Protein AF-A0A8B5WKJ5-F1 (afdb_monomer)

Mean predicted aligned error: 9.56 Å

Radius of 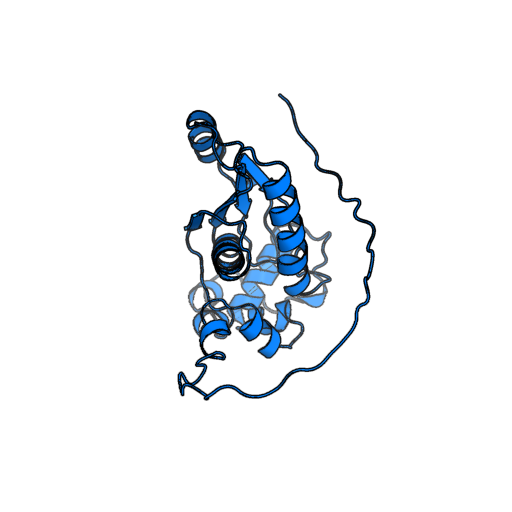gyration: 19.95 Å; Cα contacts (8 Å, |Δi|>4): 319; chains: 1; bounding box: 51×34×64 Å

Secondary structure (DSSP, 8-state):
-PPPEEEEE--STTTS--GGGS-HHHHHHHHHTT--EEE-----STTS-TTHHHHHHHHHHHHHHHHSTTS-EEEEEETHHHHHHHHHHHH-TTEEEEEEES--S-TT-HHHHSPPHHHHTSS--TT--GGG--TTS-HHHHHHHHHHHHHHT-HHHHHHTT-HHHHHHT-TTTTTTT------PPPP------------------------

Sequence (212 aa):
MALPALLYLHGGAGIFGTPDNLDARHRALLEARGFTVISVDYPKVIGSTIHATPAALERTVTALAAESPTGTVVVVGHSFGGYLTLWLAATHPAVARAVALAGYGDLLADWYLTPSAHYAATKELRGFRPEMVTPASSWDAKFDLYVYLRKTGGWPGYVSRADLDSLAAISPLRARHGQSKQTGIPLPVGQSSSESAAFGIDNTYQLRKSYT

pLDDT: mean 84.69, std 24.54, range [25.75, 98.75]

Structure (mmCIF, N/CA/C/O backbone):
data_AF-A0A8B5WKJ5-F1
#
_entry.id   AF-A0A8B5WKJ5-F1
#
loop_
_atom_site.group_PDB
_atom_site.id
_atom_site.type_symbol
_atom_site.label_atom_id
_atom_site.label_alt_id
_atom_site.label_comp_id
_atom_site.label_asym_id
_atom_site.label_entity_id
_atom_site.label_seq_id
_atom_site.pdbx_PDB_ins_code
_atom_site.Cartn_x
_atom_site.Cartn_y
_atom_site.Cartn_z
_atom_site.occupancy
_atom_site.B_iso_or_equiv
_atom_site.auth_seq_id
_atom_site.auth_comp_id
_atom_site.auth_asym_id
_atom_site.auth_atom_id
_atom_site.pdbx_PDB_model_num
ATOM 1 N N . MET A 1 1 ? -21.961 -5.464 21.541 1.00 74.75 1 MET A N 1
ATOM 2 C CA . MET A 1 1 ? -20.542 -5.104 21.759 1.00 74.75 1 MET A CA 1
ATOM 3 C C . MET A 1 1 ? -20.141 -4.137 20.661 1.00 74.75 1 MET A C 1
ATOM 5 O O . MET A 1 1 ? -20.549 -4.369 19.530 1.00 74.75 1 MET A O 1
ATOM 9 N N . ALA A 1 2 ? -19.433 -3.054 20.982 1.00 90.81 2 ALA A N 1
ATOM 10 C CA . ALA A 1 2 ? -18.950 -2.121 19.965 1.00 90.81 2 ALA A CA 1
ATOM 11 C C . ALA A 1 2 ? -17.818 -2.766 19.147 1.00 90.81 2 ALA A C 1
ATOM 13 O O . ALA A 1 2 ? -17.024 -3.528 19.702 1.00 90.81 2 ALA A O 1
ATOM 14 N N . LEU A 1 3 ? -17.767 -2.493 17.842 1.00 96.38 3 LEU A N 1
ATOM 15 C CA . LEU A 1 3 ? -16.747 -3.036 16.944 1.00 96.38 3 LEU A CA 1
ATOM 16 C C . LEU A 1 3 ? -15.642 -2.003 16.671 1.00 96.38 3 LEU A C 1
ATOM 18 O O . LEU A 1 3 ? -15.919 -0.799 16.670 1.00 96.38 3 LEU A O 1
ATOM 22 N N . PRO A 1 4 ? -14.396 -2.450 16.426 1.00 97.12 4 PRO A N 1
ATOM 23 C CA . PRO A 1 4 ? -13.343 -1.573 15.934 1.00 97.12 4 PRO A CA 1
ATOM 24 C C . PRO A 1 4 ? -13.712 -0.952 14.585 1.00 97.12 4 PRO A C 1
ATOM 26 O O . PRO A 1 4 ? -14.483 -1.529 13.814 1.00 97.12 4 PRO A O 1
ATOM 29 N N . ALA A 1 5 ? -13.112 0.195 14.267 1.00 97.38 5 ALA A N 1
ATOM 30 C CA . ALA A 1 5 ? -13.200 0.737 12.915 1.00 97.38 5 ALA A CA 1
ATOM 31 C C . ALA A 1 5 ? -12.490 -0.213 11.935 1.00 97.38 5 ALA A C 1
ATOM 33 O O . ALA A 1 5 ? -11.459 -0.796 12.282 1.00 97.38 5 ALA A O 1
ATOM 34 N N . LEU A 1 6 ? -13.022 -0.375 10.722 1.00 98.50 6 LEU A N 1
ATOM 35 C CA . LEU A 1 6 ? -12.401 -1.192 9.682 1.00 98.50 6 LEU A CA 1
ATOM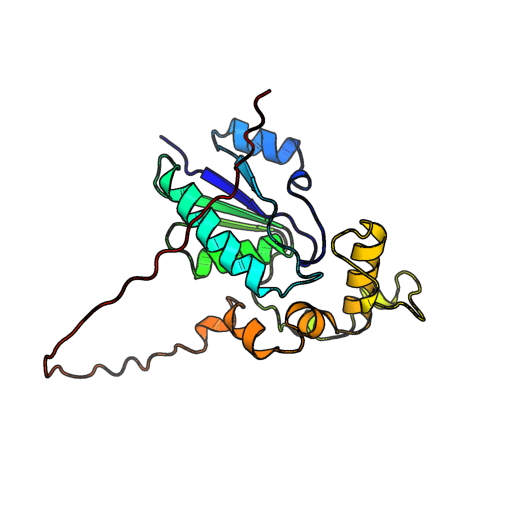 36 C C . LEU A 1 6 ? -11.799 -0.288 8.612 1.00 98.50 6 LEU A C 1
ATOM 38 O O . LEU A 1 6 ? -12.518 0.384 7.879 1.00 98.50 6 LEU A O 1
ATOM 42 N N . LEU A 1 7 ? -10.475 -0.297 8.509 1.00 98.69 7 LEU A N 1
ATOM 43 C CA . LEU A 1 7 ? -9.720 0.405 7.482 1.00 98.69 7 LEU A CA 1
ATOM 44 C C . LEU A 1 7 ? -9.496 -0.513 6.276 1.00 98.69 7 LEU A C 1
ATOM 46 O O . LEU A 1 7 ? -8.881 -1.569 6.409 1.00 98.69 7 LEU A O 1
ATOM 50 N N . TYR A 1 8 ? -9.948 -0.093 5.098 1.00 98.62 8 TYR A N 1
ATOM 51 C CA . TYR A 1 8 ? -9.653 -0.746 3.830 1.00 98.62 8 TYR A CA 1
ATOM 52 C C . TYR A 1 8 ? -8.540 -0.022 3.062 1.00 98.62 8 TYR A C 1
ATOM 54 O O . TYR A 1 8 ? -8.609 1.189 2.831 1.00 98.62 8 TYR A O 1
ATOM 62 N N . LEU A 1 9 ? -7.549 -0.790 2.604 1.00 98.69 9 LEU A N 1
ATOM 63 C CA . LEU A 1 9 ? -6.427 -0.333 1.787 1.00 98.69 9 LEU A CA 1
ATOM 64 C C . LEU A 1 9 ? -6.498 -0.961 0.391 1.00 98.69 9 LEU A C 1
ATOM 66 O O . LEU A 1 9 ? -6.320 -2.171 0.209 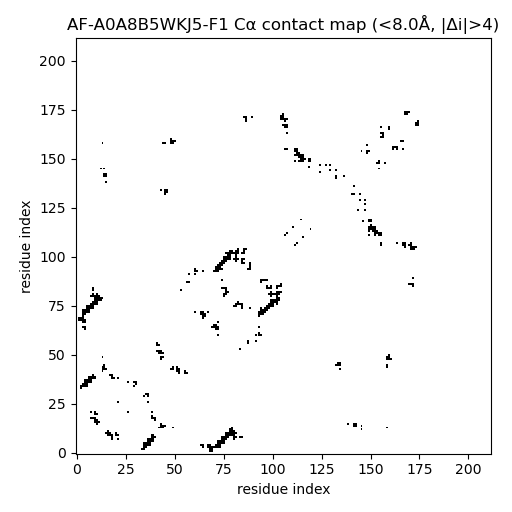1.00 98.69 9 LEU A O 1
ATOM 70 N N . HIS A 1 10 ? -6.736 -0.123 -0.614 1.00 98.44 10 HIS A N 1
ATOM 71 C CA . HIS A 1 10 ? -6.844 -0.568 -1.998 1.00 98.44 10 HIS A CA 1
ATOM 72 C C . HIS A 1 10 ? -5.493 -1.055 -2.560 1.00 98.44 10 HIS A C 1
ATOM 74 O O . HIS A 1 10 ? -4.425 -0.705 -2.058 1.00 98.44 10 HIS A O 1
ATOM 80 N N . GLY A 1 11 ? -5.529 -1.860 -3.625 1.00 97.88 11 GLY A N 1
ATOM 81 C CA . GLY A 1 11 ? -4.336 -2.272 -4.379 1.00 97.88 11 GLY A CA 1
ATOM 82 C C . GLY A 1 11 ? -3.915 -1.253 -5.443 1.00 97.88 11 GLY A C 1
ATOM 83 O O . GLY A 1 11 ? -4.520 -0.195 -5.564 1.00 97.88 11 GLY A O 1
ATOM 84 N N . GLY A 1 12 ? -2.911 -1.597 -6.253 1.00 97.38 12 GLY A N 1
ATOM 85 C CA . GLY A 1 12 ? -2.441 -0.747 -7.361 1.00 97.38 12 GLY A CA 1
ATOM 86 C C . GLY A 1 12 ? -0.941 -0.457 -7.356 1.00 97.38 12 GLY A C 1
ATOM 87 O O . GLY A 1 12 ? -0.507 0.592 -7.825 1.00 97.38 12 GLY A O 1
ATOM 88 N N . ALA A 1 13 ? -0.149 -1.378 -6.793 1.00 96.88 13 ALA A N 1
ATOM 89 C CA . ALA A 1 13 ? 1.317 -1.355 -6.797 1.00 96.88 13 ALA A CA 1
ATOM 90 C C . ALA A 1 13 ? 1.966 -0.079 -6.219 1.00 96.88 13 ALA A C 1
ATOM 92 O O . ALA A 1 13 ? 3.117 0.215 -6.532 1.00 96.88 13 ALA A O 1
ATOM 93 N N . GLY A 1 14 ? 1.224 0.699 -5.423 1.00 97.06 14 GLY A N 1
ATOM 94 C CA . GLY A 1 14 ? 1.636 2.023 -4.947 1.00 97.06 14 GLY A CA 1
ATOM 95 C C . GLY A 1 14 ? 1.624 3.110 -6.029 1.00 97.06 14 GLY A C 1
ATOM 96 O O . GLY A 1 14 ? 1.947 4.255 -5.740 1.00 97.06 14 GLY A O 1
ATOM 97 N N . ILE A 1 15 ? 1.242 2.780 -7.264 1.00 98.12 15 ILE A N 1
ATOM 98 C CA . ILE A 1 15 ? 1.300 3.653 -8.447 1.00 98.12 15 ILE A CA 1
ATOM 99 C C . ILE A 1 15 ? -0.094 4.202 -8.789 1.00 98.12 15 ILE A C 1
ATOM 101 O O . ILE A 1 15 ? -0.233 5.365 -9.163 1.00 98.12 15 ILE A O 1
ATOM 105 N N . PHE A 1 16 ? -1.132 3.378 -8.645 1.00 97.56 16 PHE A N 1
ATOM 106 C CA . PHE A 1 16 ? -2.523 3.699 -8.979 1.00 97.56 16 PHE A CA 1
ATOM 107 C C . PHE A 1 16 ? -3.496 3.067 -7.969 1.00 97.56 16 PHE A C 1
ATOM 109 O O . PHE A 1 16 ? -3.090 2.596 -6.906 1.00 97.56 16 PHE A O 1
ATOM 116 N N . GLY A 1 17 ? -4.787 3.065 -8.309 1.00 96.75 17 GLY A N 1
ATOM 117 C CA . GLY A 1 17 ? -5.871 2.534 -7.485 1.00 96.75 17 GLY A CA 1
ATOM 118 C C . GLY A 1 17 ? -6.545 3.618 -6.654 1.00 96.75 17 GLY A C 1
ATOM 119 O O . GLY A 1 17 ? -5.968 4.686 -6.441 1.00 96.75 17 GLY A O 1
ATOM 120 N N . THR A 1 18 ? -7.772 3.335 -6.226 1.00 96.62 18 THR A N 1
ATOM 121 C CA . THR A 1 18 ? -8.615 4.274 -5.481 1.00 96.62 18 THR A CA 1
ATOM 122 C C . THR A 1 18 ? -9.364 3.551 -4.354 1.00 96.62 18 THR A C 1
ATOM 124 O O . THR A 1 18 ? -9.487 2.320 -4.382 1.00 96.62 18 THR A O 1
ATOM 127 N N . PRO A 1 19 ? -9.894 4.290 -3.362 1.00 96.75 19 PRO A N 1
ATOM 128 C CA . PRO A 1 19 ? -10.769 3.743 -2.319 1.00 96.75 19 PRO A CA 1
ATOM 129 C C . PRO A 1 19 ? -11.980 2.963 -2.850 1.00 96.75 19 PRO A C 1
ATOM 131 O O . PRO A 1 19 ? -12.420 2.009 -2.202 1.00 96.75 19 PRO A O 1
ATOM 134 N N . ASP A 1 20 ? -12.474 3.338 -4.033 1.00 95.69 20 ASP A N 1
ATOM 135 C CA . ASP A 1 20 ? -13.645 2.744 -4.692 1.00 95.69 20 ASP A CA 1
ATOM 136 C C . ASP A 1 20 ? -13.381 1.328 -5.220 1.00 95.69 20 ASP A C 1
ATOM 138 O O . ASP A 1 20 ? -14.307 0.612 -5.591 1.00 95.69 20 ASP A O 1
ATOM 142 N N . ASN A 1 21 ? -12.124 0.872 -5.202 1.00 95.25 21 ASN A N 1
ATOM 143 C CA . ASN A 1 21 ? -11.772 -0.504 -5.550 1.00 95.25 21 ASN A CA 1
ATOM 144 C C . ASN A 1 21 ? -12.308 -1.541 -4.541 1.00 95.25 21 ASN A C 1
ATOM 146 O O . ASN A 1 21 ? -12.208 -2.745 -4.797 1.00 95.25 21 ASN A O 1
ATOM 150 N N . LEU A 1 22 ? -12.845 -1.116 -3.391 1.00 95.56 22 LEU A N 1
ATOM 151 C CA . LEU A 1 22 ? -13.616 -2.006 -2.528 1.00 95.56 22 LEU A CA 1
ATOM 152 C C . LEU A 1 22 ? -14.983 -2.281 -3.166 1.00 95.56 22 LEU A C 1
ATOM 154 O O . LEU A 1 22 ? -15.854 -1.416 -3.153 1.00 95.56 22 LEU A O 1
ATOM 158 N N . ASP A 1 23 ? -15.181 -3.505 -3.665 1.00 94.00 23 ASP A N 1
ATOM 159 C CA . ASP A 1 23 ? -16.470 -3.950 -4.213 1.00 94.00 23 ASP A CA 1
ATOM 160 C C . ASP A 1 23 ? -17.624 -3.643 -3.242 1.00 94.00 23 ASP A C 1
ATOM 162 O O . ASP A 1 23 ? -17.570 -3.979 -2.052 1.00 94.00 23 ASP A O 1
ATOM 166 N N . ALA A 1 24 ? -18.682 -3.017 -3.762 1.00 94.81 24 ALA A N 1
ATOM 167 C CA . ALA A 1 24 ? -19.814 -2.552 -2.968 1.00 94.81 24 ALA A CA 1
ATOM 168 C C . ALA A 1 24 ? -20.505 -3.681 -2.183 1.00 94.81 24 ALA A C 1
ATOM 170 O O . ALA A 1 24 ? -21.012 -3.444 -1.088 1.00 94.81 24 ALA A O 1
ATOM 171 N N . ARG A 1 25 ? -20.481 -4.926 -2.681 1.00 96.38 25 ARG A N 1
ATOM 172 C CA . ARG A 1 25 ? -21.048 -6.086 -1.976 1.00 96.38 25 ARG A CA 1
ATOM 173 C C . ARG A 1 25 ? -20.183 -6.488 -0.788 1.00 96.38 25 ARG A C 1
ATOM 175 O O . ARG A 1 25 ? -20.723 -6.852 0.251 1.00 96.38 25 ARG A O 1
ATOM 182 N N . HIS A 1 26 ? -18.857 -6.398 -0.908 1.00 95.19 26 HIS A N 1
ATOM 183 C CA . HIS A 1 26 ? -17.956 -6.625 0.225 1.00 95.19 26 HIS A CA 1
ATOM 184 C C . HIS A 1 26 ? -18.105 -5.530 1.284 1.00 95.19 26 HIS A C 1
ATOM 186 O O . HIS A 1 26 ? -18.153 -5.847 2.471 1.00 95.19 26 HIS A O 1
ATOM 192 N N . ARG A 1 27 ? -18.238 -4.263 0.868 1.00 96.94 27 ARG A N 1
ATOM 193 C CA . ARG A 1 27 ? -18.559 -3.156 1.782 1.00 96.94 27 ARG A CA 1
ATOM 194 C C . ARG A 1 27 ? -19.869 -3.418 2.527 1.00 96.94 27 ARG A C 1
ATOM 196 O O . ARG A 1 27 ? -19.859 -3.463 3.754 1.00 96.94 27 ARG A O 1
ATOM 203 N N . ALA A 1 28 ? -20.951 -3.679 1.794 1.00 97.56 28 ALA A N 1
ATOM 204 C CA . ALA A 1 28 ? -22.266 -3.931 2.375 1.00 97.56 28 ALA A CA 1
ATOM 205 C C . ALA A 1 28 ? -22.260 -5.139 3.324 1.00 97.56 28 ALA A C 1
ATOM 207 O O . ALA A 1 28 ? -22.877 -5.097 4.383 1.00 97.56 28 ALA A O 1
ATOM 208 N N . LEU A 1 29 ? -21.520 -6.203 2.989 1.00 97.06 29 LEU A N 1
ATOM 209 C CA . LEU A 1 29 ? -21.354 -7.362 3.867 1.00 97.06 29 LEU A CA 1
ATOM 210 C C . LEU A 1 29 ? -20.710 -6.975 5.206 1.00 97.06 29 LEU A C 1
ATOM 212 O O . LEU A 1 29 ? -21.168 -7.429 6.251 1.00 97.06 29 LEU A O 1
ATOM 216 N N . LEU A 1 30 ? -19.650 -6.165 5.188 1.00 96.44 30 LEU A N 1
ATOM 217 C CA . LEU A 1 30 ? -18.943 -5.734 6.399 1.00 96.44 30 LEU A CA 1
ATOM 218 C C . LEU A 1 30 ? -19.800 -4.785 7.247 1.00 96.44 30 LEU A C 1
ATOM 220 O O . LEU A 1 30 ? -19.887 -4.955 8.464 1.00 96.44 30 LEU A O 1
ATOM 224 N N . GLU A 1 31 ? -20.479 -3.837 6.606 1.00 97.12 31 GLU A N 1
ATOM 225 C CA . GLU A 1 31 ? -21.383 -2.887 7.264 1.00 97.12 31 GLU A CA 1
ATOM 226 C C . GLU A 1 31 ? -22.603 -3.600 7.870 1.00 97.12 31 GLU A C 1
ATOM 228 O O . GLU A 1 31 ? -22.962 -3.337 9.016 1.00 97.12 31 GLU A O 1
ATOM 233 N N . ALA A 1 32 ? -23.166 -4.606 7.189 1.00 97.50 32 ALA A N 1
ATOM 234 C CA . ALA A 1 32 ? -24.235 -5.454 7.728 1.00 97.50 32 ALA A CA 1
ATOM 235 C C . ALA A 1 32 ? -23.796 -6.284 8.951 1.00 97.50 32 ALA A C 1
ATOM 237 O O . ALA A 1 32 ? -24.634 -6.749 9.724 1.00 97.50 32 ALA A O 1
ATOM 238 N N . ARG A 1 33 ? -22.485 -6.475 9.152 1.00 96.31 33 ARG A N 1
ATOM 239 C CA . ARG A 1 33 ? -21.914 -7.072 10.372 1.00 96.31 33 ARG A CA 1
ATOM 240 C C . ARG A 1 33 ? -21.604 -6.040 11.461 1.00 96.31 33 ARG A C 1
ATOM 242 O O . ARG A 1 33 ? -21.120 -6.431 12.519 1.00 96.31 33 ARG A O 1
ATOM 249 N N . GLY A 1 34 ? -21.908 -4.765 11.227 1.00 96.25 34 GLY A N 1
ATOM 250 C CA . GLY A 1 34 ? -21.779 -3.671 12.188 1.00 96.25 34 GLY A CA 1
ATOM 251 C C . GLY A 1 34 ? -20.441 -2.932 12.153 1.00 96.25 34 GLY A C 1
ATOM 252 O O . GLY A 1 34 ? -20.184 -2.129 13.049 1.00 96.25 34 GLY A O 1
ATOM 253 N N . PHE A 1 35 ? -19.570 -3.197 11.173 1.00 96.94 35 PHE A N 1
ATOM 254 C CA . PHE A 1 35 ? -18.327 -2.438 11.029 1.00 96.94 35 PHE A CA 1
ATOM 255 C C . PHE A 1 35 ? -18.585 -1.064 10.412 1.00 96.94 35 PHE A C 1
ATOM 257 O O . PHE A 1 35 ? -19.245 -0.954 9.382 1.00 96.94 35 PHE A O 1
ATOM 264 N N . THR A 1 36 ? -17.950 -0.031 10.964 1.00 96.75 36 THR A N 1
ATOM 265 C CA . THR A 1 36 ? -17.730 1.227 10.240 1.00 96.75 36 THR A CA 1
ATOM 266 C C . THR A 1 36 ? -16.565 1.024 9.275 1.00 96.75 36 THR A C 1
ATOM 268 O O . THR A 1 36 ? -15.425 0.877 9.720 1.00 96.75 36 THR A O 1
ATOM 271 N N . VAL A 1 37 ? -16.840 0.993 7.968 1.00 97.69 37 VAL A N 1
ATOM 272 C CA . VAL A 1 37 ? -15.834 0.723 6.928 1.00 97.69 37 VAL A CA 1
ATOM 273 C C . VAL A 1 37 ? -15.307 2.024 6.322 1.00 97.69 37 VAL A C 1
ATOM 275 O O . VAL A 1 37 ? -16.016 2.721 5.594 1.00 97.69 37 VAL A O 1
ATOM 278 N N . ILE A 1 38 ? -14.028 2.316 6.549 1.00 98.06 38 ILE A N 1
ATOM 279 C CA . ILE A 1 38 ? -13.314 3.468 5.995 1.00 98.06 38 ILE A C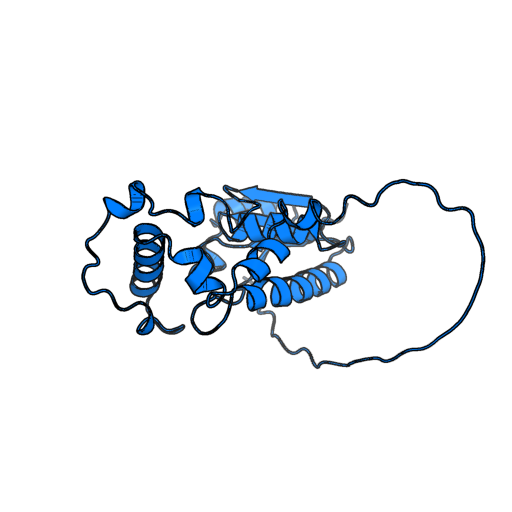A 1
ATOM 280 C C . ILE A 1 38 ? -12.358 2.988 4.901 1.00 98.06 38 ILE A C 1
ATOM 282 O O . ILE A 1 38 ? -11.409 2.265 5.186 1.00 98.06 38 ILE A O 1
ATOM 286 N N . SER A 1 39 ? -12.566 3.419 3.657 1.00 97.81 39 SER A N 1
ATOM 287 C CA . SER A 1 39 ? -11.583 3.240 2.578 1.00 97.81 39 SER A CA 1
ATOM 288 C C . SER A 1 39 ? -10.796 4.538 2.419 1.00 97.81 39 SER A C 1
ATOM 290 O O . SER A 1 39 ? -11.408 5.593 2.268 1.00 97.81 39 SER A O 1
ATOM 292 N N . VAL A 1 40 ? -9.464 4.484 2.452 1.00 94.56 40 VAL A N 1
ATOM 293 C CA . VAL A 1 40 ? -8.619 5.694 2.401 1.00 94.56 40 VAL A CA 1
ATOM 294 C C . VAL A 1 40 ? -7.834 5.790 1.104 1.00 94.56 40 VAL A C 1
ATOM 296 O O . VAL A 1 40 ? -7.347 4.782 0.587 1.00 94.56 40 VAL A O 1
ATOM 299 N N . ASP A 1 41 ? -7.701 7.014 0.593 1.00 96.50 41 ASP A N 1
ATOM 300 C CA . ASP A 1 41 ? -6.797 7.306 -0.514 1.00 96.50 41 ASP A CA 1
ATOM 301 C C . ASP A 1 41 ? -5.441 7.708 0.061 1.00 96.50 41 ASP A C 1
ATOM 303 O O . ASP A 1 41 ? -5.275 8.782 0.639 1.00 96.50 41 ASP A O 1
ATOM 307 N N . TYR A 1 42 ? -4.485 6.792 -0.027 1.00 96.62 42 TYR A N 1
ATOM 308 C CA . TYR A 1 42 ? -3.133 7.003 0.474 1.00 96.62 42 TYR A CA 1
ATOM 309 C C . TYR A 1 42 ? -2.208 7.545 -0.635 1.00 96.62 42 TYR A C 1
ATOM 311 O O . TYR A 1 42 ? -2.478 7.324 -1.822 1.00 96.62 42 TYR A O 1
ATOM 319 N N . PRO A 1 43 ? -1.096 8.226 -0.296 1.00 96.81 43 PRO A N 1
ATOM 320 C CA . PRO A 1 43 ? -0.163 8.764 -1.288 1.00 96.81 43 PRO A CA 1
ATOM 321 C C . PRO A 1 43 ? 0.327 7.715 -2.294 1.00 96.81 43 PRO A C 1
ATOM 323 O O . PRO A 1 43 ? 0.523 6.555 -1.953 1.00 96.81 43 PRO A O 1
ATOM 326 N N . LYS A 1 44 ? 0.554 8.111 -3.547 1.00 96.50 44 LYS A N 1
ATOM 327 C CA . LYS A 1 44 ? 1.136 7.234 -4.576 1.00 96.50 44 LYS A CA 1
ATOM 328 C C . LYS A 1 44 ? 2.599 7.605 -4.819 1.00 96.50 44 LYS A C 1
ATOM 330 O O . LYS A 1 44 ? 3.029 8.716 -4.521 1.00 96.50 44 LYS A O 1
ATOM 335 N N . VAL A 1 45 ? 3.365 6.674 -5.378 1.00 96.75 45 VAL A N 1
ATOM 336 C CA . VAL A 1 45 ? 4.819 6.811 -5.575 1.00 96.75 45 VAL A CA 1
ATOM 337 C C . VAL A 1 45 ? 5.197 7.738 -6.730 1.00 96.75 45 VAL A C 1
ATOM 339 O O . VAL A 1 45 ? 6.306 8.263 -6.747 1.00 96.75 45 VAL A O 1
ATOM 342 N N . ILE A 1 46 ? 4.294 7.981 -7.686 1.00 96.38 46 ILE A N 1
ATOM 343 C CA . ILE A 1 46 ? 4.564 8.904 -8.794 1.00 96.38 46 ILE A CA 1
ATOM 344 C C . ILE A 1 46 ? 4.720 10.319 -8.226 1.00 96.38 46 ILE A C 1
ATOM 346 O O . ILE A 1 46 ? 3.832 10.815 -7.539 1.00 96.38 46 ILE A O 1
ATOM 350 N N . GLY A 1 47 ? 5.854 10.966 -8.506 1.00 92.06 47 GLY A N 1
ATOM 351 C CA . GLY A 1 47 ? 6.195 12.276 -7.938 1.00 92.06 47 GLY A CA 1
ATOM 352 C C . GLY A 1 47 ? 6.677 12.235 -6.481 1.00 92.06 47 GLY A C 1
ATOM 353 O O . GLY A 1 47 ? 7.014 13.277 -5.926 1.00 92.06 47 GLY A O 1
ATOM 354 N N . SER A 1 48 ? 6.779 11.053 -5.867 1.00 93.88 48 SER A N 1
ATOM 355 C CA . SER A 1 48 ? 7.158 10.863 -4.461 1.00 93.88 48 SER A CA 1
ATOM 356 C C . SER A 1 48 ? 8.086 9.646 -4.306 1.00 93.88 48 SER A C 1
ATOM 358 O O . SER A 1 48 ? 8.835 9.315 -5.230 1.00 93.88 48 SER A O 1
ATOM 360 N N . THR A 1 49 ? 8.089 9.027 -3.129 1.00 95.12 49 THR A N 1
ATOM 361 C CA . THR A 1 49 ? 8.680 7.720 -2.828 1.00 95.12 49 THR A CA 1
ATOM 362 C C . THR A 1 49 ? 7.643 6.858 -2.118 1.00 95.12 49 THR A C 1
ATOM 364 O O . THR A 1 49 ? 6.640 7.358 -1.595 1.00 95.12 49 THR A O 1
ATOM 367 N N . ILE A 1 50 ? 7.891 5.552 -2.053 1.00 96.12 50 ILE A N 1
ATOM 368 C CA . ILE A 1 50 ? 7.050 4.623 -1.295 1.00 96.12 50 ILE A CA 1
ATOM 369 C C . ILE A 1 50 ? 6.891 5.020 0.176 1.00 96.12 50 ILE A C 1
ATOM 371 O O . ILE A 1 50 ? 5.822 4.791 0.732 1.00 96.12 50 ILE A O 1
ATOM 375 N N . HIS A 1 51 ? 7.883 5.689 0.772 1.00 95.56 51 HIS A N 1
ATOM 376 C CA . HIS A 1 51 ? 7.925 6.062 2.195 1.00 95.56 51 HIS A CA 1
ATOM 377 C C . HIS A 1 51 ? 6.859 7.070 2.611 1.00 95.56 51 HIS A C 1
ATOM 379 O O . HIS A 1 51 ? 6.435 7.080 3.766 1.00 95.56 51 HIS A O 1
ATOM 385 N N . ALA A 1 52 ? 6.356 7.869 1.667 1.00 96.19 52 ALA A N 1
ATOM 386 C CA . ALA A 1 52 ? 5.232 8.761 1.935 1.00 96.19 52 ALA A CA 1
ATOM 387 C C . ALA A 1 52 ? 3.962 7.987 2.340 1.00 96.19 52 ALA A C 1
ATOM 389 O O . ALA A 1 52 ? 3.134 8.513 3.083 1.00 96.19 52 ALA A O 1
ATOM 390 N N . THR A 1 53 ? 3.814 6.740 1.875 1.00 96.88 53 THR A N 1
ATOM 391 C CA . THR A 1 53 ? 2.624 5.918 2.135 1.00 96.88 53 THR A CA 1
ATOM 392 C C . THR A 1 53 ? 2.593 5.377 3.572 1.00 96.88 53 THR A C 1
ATOM 394 O O . THR A 1 53 ? 1.628 5.688 4.271 1.00 96.88 53 THR A O 1
ATOM 397 N N . PRO A 1 54 ? 3.618 4.643 4.063 1.00 95.25 54 PRO A N 1
ATOM 398 C CA . PRO A 1 54 ? 3.730 4.246 5.467 1.00 95.25 54 PRO A CA 1
ATOM 399 C C . PRO A 1 54 ? 3.518 5.400 6.455 1.00 95.25 54 PRO A C 1
ATOM 401 O O . PRO A 1 54 ? 2.655 5.310 7.326 1.00 95.25 54 PRO A O 1
ATOM 404 N N . ALA A 1 55 ? 4.224 6.521 6.260 1.00 94.06 55 ALA A N 1
ATOM 405 C CA . ALA A 1 55 ? 4.151 7.666 7.166 1.00 94.06 55 ALA A CA 1
ATOM 406 C C . ALA A 1 55 ? 2.744 8.287 7.224 1.00 94.06 55 ALA A C 1
ATOM 408 O O . ALA A 1 55 ? 2.283 8.711 8.283 1.00 94.06 55 ALA A O 1
ATOM 409 N N . ALA A 1 56 ? 2.044 8.362 6.086 1.00 97.19 56 ALA A N 1
ATOM 410 C CA . ALA A 1 56 ? 0.662 8.830 6.057 1.00 97.19 56 ALA A CA 1
ATOM 411 C C . ALA A 1 56 ? -0.281 7.857 6.778 1.00 97.19 56 ALA A 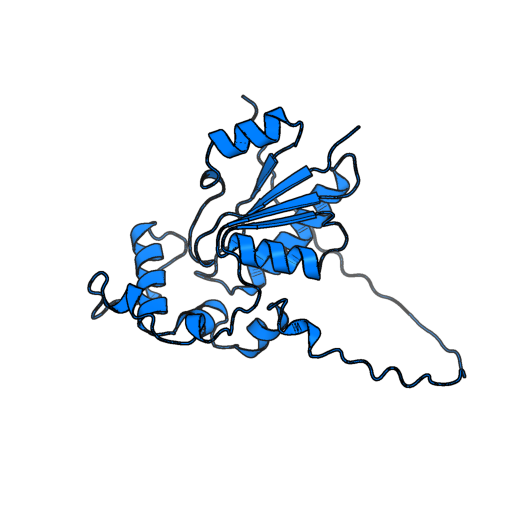C 1
ATOM 413 O O . ALA A 1 56 ? -1.120 8.291 7.567 1.00 97.19 56 ALA A O 1
ATOM 414 N N . LEU A 1 57 ? -0.115 6.552 6.552 1.00 98.19 57 LEU A N 1
ATOM 415 C CA 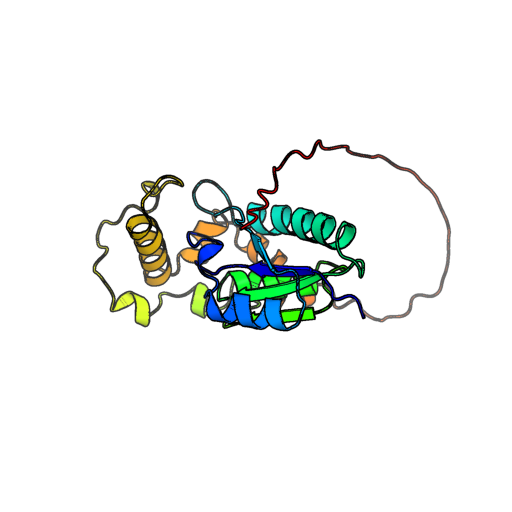. LEU A 1 57 ? -0.986 5.532 7.130 1.00 98.19 57 LEU A CA 1
ATOM 416 C C . LEU A 1 57 ? -0.812 5.362 8.640 1.00 98.19 57 LEU A C 1
ATOM 418 O O . LEU A 1 57 ? -1.806 5.111 9.312 1.00 98.19 57 LEU A O 1
ATOM 422 N N . GLU A 1 58 ? 0.385 5.555 9.194 1.00 97.19 58 GLU A N 1
ATOM 423 C CA . GLU A 1 58 ? 0.582 5.613 10.653 1.00 97.19 58 GLU A CA 1
ATOM 424 C C . GLU A 1 58 ? -0.300 6.685 11.299 1.00 97.19 58 GLU A C 1
ATOM 426 O O . GLU A 1 58 ? -1.033 6.409 12.253 1.00 97.19 58 GLU A O 1
ATOM 431 N N . ARG A 1 59 ? -0.300 7.898 10.730 1.00 97.38 59 ARG A N 1
ATOM 432 C CA . ARG A 1 59 ? -1.154 8.994 11.209 1.00 97.38 59 ARG A CA 1
ATOM 433 C C . ARG A 1 59 ? -2.633 8.660 11.046 1.00 97.38 59 ARG A C 1
ATOM 435 O O . ARG A 1 59 ? -3.415 8.895 11.964 1.00 97.38 59 ARG A O 1
ATOM 442 N N . THR A 1 60 ? -3.014 8.078 9.909 1.00 97.94 60 THR A N 1
ATOM 443 C CA . THR A 1 60 ? -4.394 7.646 9.655 1.00 97.94 60 THR A CA 1
ATOM 444 C C . THR A 1 60 ? -4.863 6.605 10.669 1.00 97.94 60 THR A C 1
ATOM 446 O O . THR A 1 60 ? -5.948 6.756 11.221 1.00 97.94 60 THR A O 1
ATOM 449 N N . VAL A 1 61 ? -4.069 5.568 10.953 1.00 98.50 61 VAL A N 1
ATOM 450 C CA . VAL A 1 61 ? -4.447 4.526 11.919 1.00 98.50 61 VAL A CA 1
ATOM 451 C C . VAL A 1 61 ? -4.508 5.090 13.334 1.00 98.50 61 VAL A C 1
ATOM 453 O O . VAL A 1 61 ? -5.447 4.765 14.055 1.00 98.50 61 VAL A O 1
ATOM 456 N N . THR A 1 62 ? -3.579 5.968 13.721 1.00 98.31 62 THR A N 1
ATOM 457 C CA . THR A 1 62 ? -3.628 6.657 15.022 1.00 98.31 62 THR A CA 1
ATOM 458 C C . THR A 1 62 ? -4.921 7.462 15.181 1.00 98.31 62 THR A C 1
ATOM 460 O O . THR A 1 62 ? -5.617 7.312 16.184 1.00 98.31 62 THR A O 1
ATOM 463 N N . ALA A 1 63 ? -5.285 8.268 14.179 1.00 97.88 63 ALA A N 1
ATOM 464 C CA . ALA A 1 63 ? -6.512 9.064 14.210 1.00 97.88 63 ALA A CA 1
ATOM 465 C C . ALA A 1 63 ? -7.774 8.181 14.239 1.00 97.88 63 ALA A C 1
ATOM 467 O O . ALA A 1 63 ? -8.659 8.385 15.067 1.00 97.88 63 ALA A O 1
ATOM 468 N N . LEU A 1 64 ? -7.832 7.147 13.392 1.00 97.75 64 LEU A N 1
ATOM 469 C CA . LEU A 1 64 ? -8.965 6.218 13.354 1.00 97.75 64 LEU A CA 1
ATOM 470 C C . LEU A 1 64 ? -9.116 5.416 14.648 1.00 97.75 64 LEU A C 1
ATOM 472 O O . LEU A 1 64 ? -10.238 5.142 15.063 1.00 97.75 64 LEU A O 1
ATOM 476 N N . ALA A 1 65 ? -8.011 5.036 15.287 1.00 98.06 65 ALA A N 1
ATOM 477 C CA . ALA A 1 65 ? -8.037 4.349 16.570 1.00 98.06 65 ALA A CA 1
ATOM 478 C C . ALA A 1 65 ? -8.598 5.251 17.675 1.00 98.06 65 ALA A C 1
ATOM 480 O O . ALA A 1 65 ? -9.426 4.789 18.454 1.00 98.06 65 ALA A O 1
ATOM 481 N N . ALA A 1 66 ? -8.206 6.530 17.704 1.00 97.88 66 ALA A N 1
ATOM 4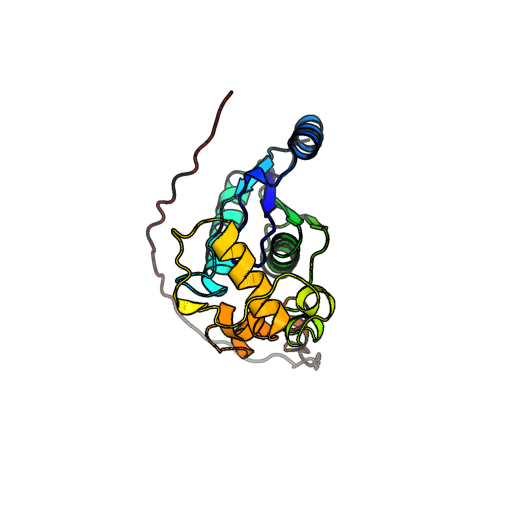82 C CA . ALA A 1 66 ? -8.710 7.507 18.670 1.00 97.88 66 ALA A CA 1
ATOM 483 C C . ALA A 1 66 ? -10.224 7.755 18.533 1.00 97.88 66 ALA A C 1
ATOM 485 O O . ALA A 1 66 ? -10.907 7.952 19.535 1.00 97.88 66 ALA A O 1
ATOM 486 N N . GLU A 1 67 ? -10.755 7.705 17.309 1.00 96.00 67 GLU A N 1
ATOM 487 C CA . GLU A 1 67 ? -12.196 7.817 17.043 1.00 96.00 67 GLU A CA 1
ATOM 488 C C . GLU A 1 67 ? -12.944 6.474 17.144 1.00 96.00 67 GLU A C 1
ATOM 490 O O . GLU A 1 67 ? -14.177 6.443 17.166 1.00 96.00 67 GLU A O 1
ATOM 495 N N . SER A 1 68 ? -12.229 5.345 17.188 1.00 96.69 68 SER A N 1
ATOM 496 C CA . SER A 1 68 ? -12.858 4.030 17.239 1.00 96.69 68 SER A CA 1
ATOM 497 C C . SER A 1 68 ? -13.451 3.756 18.625 1.00 96.69 68 SER A C 1
ATOM 499 O O . SER A 1 68 ? -12.750 3.909 19.625 1.00 96.69 68 SER A O 1
ATOM 501 N N . PRO A 1 69 ? -14.673 3.188 18.716 1.00 94.31 69 PRO A N 1
ATOM 502 C CA . PRO A 1 69 ? -15.281 2.798 19.994 1.00 94.31 69 PRO A CA 1
ATOM 503 C C . PRO A 1 69 ? -14.444 1.836 20.849 1.00 94.31 69 PRO A C 1
ATOM 505 O O . PRO A 1 69 ? -14.699 1.684 22.040 1.00 94.31 69 PRO A O 1
ATOM 508 N N . THR A 1 70 ? -13.486 1.140 20.235 1.00 96.88 70 THR A N 1
ATOM 509 C CA . THR A 1 70 ? -12.626 0.155 20.908 1.00 96.88 70 THR A CA 1
ATOM 510 C C . THR A 1 70 ? -11.201 0.654 21.136 1.00 96.88 70 THR A C 1
ATOM 512 O O . THR A 1 70 ? -10.390 -0.089 21.682 1.00 96.88 70 THR A O 1
ATOM 515 N N . GLY A 1 71 ? -10.859 1.861 20.670 1.00 97.50 71 GLY A N 1
ATOM 516 C CA . GLY A 1 71 ? -9.473 2.335 20.646 1.00 97.50 71 GLY A CA 1
ATOM 517 C C . GLY A 1 71 ? -8.570 1.584 19.656 1.00 97.50 71 GLY A C 1
ATOM 518 O O . GLY A 1 71 ? -7.352 1.731 19.708 1.00 97.50 71 GLY A O 1
ATOM 519 N N . THR A 1 72 ? -9.134 0.739 18.784 1.00 98.25 72 THR A N 1
ATOM 520 C CA . THR A 1 72 ? -8.380 -0.121 17.858 1.00 98.25 72 THR A CA 1
ATOM 521 C C . THR A 1 72 ? -8.980 -0.130 16.455 1.00 98.25 72 THR A C 1
ATOM 523 O O . THR A 1 72 ? -10.114 0.297 16.238 1.00 98.25 72 THR A O 1
ATOM 526 N N . VAL A 1 73 ? -8.214 -0.632 15.489 1.00 98.56 73 VAL A N 1
ATOM 527 C CA . VAL A 1 73 ? -8.597 -0.718 14.076 1.00 98.56 73 VAL A CA 1
ATOM 528 C C . VAL A 1 73 ? -8.400 -2.147 13.568 1.00 98.56 73 VAL A C 1
ATOM 530 O O . VAL A 1 73 ? -7.425 -2.821 13.910 1.00 98.56 73 VAL A O 1
ATOM 533 N N . VAL A 1 74 ? -9.319 -2.614 12.725 1.00 98.56 74 VAL A N 1
ATOM 534 C CA . VAL A 1 74 ? -9.122 -3.782 11.858 1.00 98.56 74 VAL A CA 1
ATOM 535 C C . VAL A 1 74 ? -8.673 -3.285 10.491 1.00 98.56 74 VAL A C 1
ATOM 537 O O . VAL A 1 74 ? -9.326 -2.419 9.919 1.00 98.56 74 VAL A O 1
ATOM 540 N N . VAL A 1 75 ? -7.588 -3.828 9.946 1.00 98.75 75 VAL A N 1
ATOM 541 C CA . VAL A 1 75 ? -7.081 -3.424 8.626 1.00 98.75 75 VAL A CA 1
ATOM 542 C C . VAL A 1 75 ? -7.305 -4.543 7.617 1.00 98.75 75 VAL A C 1
ATOM 544 O O . VAL A 1 75 ? -6.945 -5.694 7.854 1.00 98.75 75 VAL A O 1
ATOM 547 N N . VAL A 1 76 ? -7.895 -4.215 6.476 1.00 98.50 76 VAL A N 1
ATOM 548 C CA . VAL A 1 76 ? -8.089 -5.129 5.349 1.00 98.50 76 VAL A CA 1
ATOM 549 C C . VAL A 1 76 ? -7.465 -4.500 4.117 1.00 98.50 76 VAL A C 1
ATOM 551 O O . VAL A 1 76 ? -7.673 -3.320 3.855 1.00 98.50 76 VAL A O 1
ATOM 554 N N . GLY A 1 77 ? -6.743 -5.265 3.310 1.00 98.31 77 GLY A N 1
ATOM 555 C CA . GLY A 1 77 ? -6.176 -4.705 2.090 1.00 98.31 77 GLY A CA 1
ATOM 556 C C . GLY A 1 77 ? -5.875 -5.733 1.024 1.00 98.31 77 GLY A C 1
ATOM 557 O O . GLY A 1 77 ? -5.685 -6.911 1.314 1.00 98.31 77 GLY A O 1
ATOM 558 N N . HIS A 1 78 ? -5.836 -5.271 -0.225 1.00 97.88 78 HIS A N 1
ATOM 559 C CA . HIS A 1 78 ? -5.622 -6.117 -1.397 1.00 97.88 78 HIS A CA 1
ATOM 560 C C . HIS A 1 78 ? -4.320 -5.779 -2.133 1.00 97.88 78 HIS A C 1
ATOM 562 O O . HIS A 1 78 ? -4.025 -4.605 -2.361 1.00 97.88 78 HIS A O 1
ATOM 568 N N . SER A 1 79 ? -3.564 -6.796 -2.561 1.00 96.94 79 SER A N 1
ATOM 569 C CA . SER A 1 79 ? -2.322 -6.645 -3.331 1.00 96.94 79 SER A CA 1
ATOM 570 C C . SER A 1 79 ? -1.328 -5.730 -2.595 1.00 96.94 79 SER A C 1
ATOM 572 O O . SER A 1 79 ? -0.936 -6.041 -1.471 1.00 96.94 79 SER A O 1
ATOM 574 N N . PHE A 1 80 ? -0.970 -4.568 -3.151 1.00 98.06 80 PHE A N 1
ATOM 575 C CA . PHE A 1 80 ? -0.155 -3.566 -2.450 1.00 98.06 80 PHE A CA 1
ATOM 576 C C . PHE A 1 80 ? -0.796 -3.078 -1.139 1.00 98.06 80 PHE A C 1
ATOM 578 O O . PHE A 1 80 ? -0.105 -2.925 -0.138 1.00 98.06 80 PHE A O 1
ATOM 585 N N . GLY A 1 81 ? -2.122 -2.926 -1.093 1.00 98.50 81 GLY A N 1
ATOM 586 C CA . GLY A 1 81 ? -2.848 -2.670 0.152 1.00 98.50 81 GLY A CA 1
ATOM 587 C C . GLY A 1 81 ? -2.752 -3.831 1.144 1.00 98.50 81 GLY A C 1
ATOM 588 O O . GLY A 1 81 ? -2.748 -3.617 2.353 1.00 98.50 81 GLY A O 1
ATOM 589 N N . GLY A 1 82 ? -2.605 -5.064 0.652 1.00 98.31 82 GLY A N 1
ATOM 590 C CA . GLY A 1 82 ? -2.322 -6.244 1.469 1.00 98.31 82 GLY A CA 1
ATOM 591 C C . GLY A 1 82 ? -0.915 -6.202 2.071 1.00 98.31 82 GLY A C 1
ATOM 592 O O . GLY A 1 82 ? -0.757 -6.505 3.249 1.00 98.31 82 GLY A O 1
ATOM 593 N N . TYR A 1 83 ? 0.091 -5.751 1.312 1.00 98.19 83 TYR A N 1
ATOM 594 C CA . TYR A 1 83 ? 1.419 -5.430 1.856 1.00 98.19 83 TYR A CA 1
ATOM 595 C C . TYR A 1 83 ? 1.329 -4.380 2.975 1.00 98.19 83 TYR A C 1
ATOM 597 O O . TYR A 1 83 ? 1.811 -4.620 4.080 1.00 98.19 83 TYR A O 1
ATOM 605 N N . LEU A 1 84 ? 0.643 -3.258 2.730 1.00 98.50 84 LEU A N 1
ATOM 606 C CA . LEU A 1 84 ? 0.467 -2.192 3.725 1.00 98.50 84 LEU A CA 1
ATOM 607 C C . LEU A 1 84 ? -0.270 -2.686 4.976 1.00 98.50 84 LEU A C 1
ATOM 609 O O . LEU A 1 84 ? 0.056 -2.281 6.087 1.00 98.50 84 LEU A O 1
ATOM 613 N N . THR A 1 85 ? -1.227 -3.600 4.801 1.00 98.62 85 THR A N 1
ATOM 614 C CA . THR A 1 85 ? -1.943 -4.261 5.899 1.00 98.62 85 THR A CA 1
ATOM 615 C C . THR A 1 85 ? -0.993 -5.081 6.771 1.00 98.62 85 THR A C 1
ATOM 617 O O . THR A 1 85 ? -1.040 -4.968 7.994 1.00 98.62 85 THR A O 1
ATOM 620 N N . LEU A 1 86 ? -0.106 -5.876 6.162 1.00 98.19 86 LEU A N 1
ATOM 621 C CA . LEU A 1 86 ? 0.909 -6.644 6.893 1.00 98.19 86 LEU A CA 1
ATOM 622 C C . LEU A 1 86 ? 1.925 -5.730 7.583 1.00 98.19 86 LEU A C 1
ATOM 624 O O . LEU A 1 86 ? 2.339 -6.020 8.703 1.00 98.19 86 LEU A O 1
ATOM 628 N N . TRP A 1 87 ? 2.307 -4.632 6.931 1.00 97.88 87 TRP A N 1
ATOM 629 C CA . TRP A 1 87 ? 3.209 -3.641 7.504 1.00 97.88 87 TRP A CA 1
ATOM 630 C C . TRP A 1 87 ? 2.604 -2.961 8.731 1.00 97.88 87 TRP A C 1
ATOM 632 O O . TRP A 1 87 ? 3.182 -3.061 9.809 1.00 97.88 87 TRP A O 1
ATOM 642 N N . LEU A 1 88 ? 1.396 -2.406 8.619 1.00 98.19 88 LEU A N 1
ATOM 643 C CA . LEU A 1 88 ? 0.683 -1.796 9.744 1.00 98.19 88 LEU A CA 1
ATOM 644 C C . LEU A 1 88 ? 0.465 -2.782 10.898 1.00 98.19 88 LEU A C 1
ATOM 646 O O . LEU A 1 88 ? 0.633 -2.413 12.055 1.00 98.19 88 LEU A O 1
ATOM 650 N N . ALA A 1 89 ? 0.126 -4.039 10.606 1.00 97.56 89 ALA A N 1
ATOM 651 C CA . ALA A 1 89 ? -0.029 -5.065 11.636 1.00 97.56 89 ALA A CA 1
ATOM 652 C C . ALA A 1 89 ? 1.287 -5.390 12.365 1.00 97.56 89 ALA A C 1
ATOM 654 O O . ALA A 1 89 ? 1.266 -5.811 13.520 1.00 97.56 89 ALA A O 1
ATOM 655 N N . ALA A 1 90 ? 2.429 -5.225 11.694 1.00 96.19 90 ALA A N 1
ATOM 656 C CA . ALA A 1 90 ? 3.743 -5.469 12.273 1.00 96.19 90 ALA A CA 1
ATOM 657 C C . ALA A 1 90 ? 4.287 -4.268 13.062 1.00 96.19 90 ALA A C 1
ATOM 659 O O . ALA A 1 90 ? 5.099 -4.480 13.963 1.00 96.19 90 ALA A O 1
ATOM 660 N N . THR A 1 91 ? 3.878 -3.041 12.725 1.00 95.75 91 THR A N 1
ATOM 661 C CA . THR A 1 91 ? 4.491 -1.808 13.249 1.00 95.75 91 THR A CA 1
ATOM 662 C C . THR A 1 91 ? 3.571 -0.962 14.122 1.00 95.75 91 THR A C 1
ATOM 664 O O . THR A 1 91 ? 4.069 -0.221 14.967 1.00 95.75 91 THR A O 1
ATOM 667 N N . HIS A 1 92 ? 2.248 -1.061 13.966 1.00 97.75 92 HIS A N 1
ATOM 668 C CA . HIS A 1 92 ? 1.311 -0.140 14.601 1.00 97.75 92 HIS A CA 1
ATOM 669 C C . HIS A 1 92 ? 0.472 -0.820 15.703 1.00 97.75 92 HIS A C 1
ATOM 671 O O . HIS A 1 92 ? -0.360 -1.681 15.406 1.00 97.75 92 HIS A O 1
ATOM 677 N N . PRO A 1 93 ? 0.583 -0.395 16.978 1.00 97.44 93 PRO A N 1
ATOM 678 C CA . PRO A 1 93 ? -0.029 -1.096 18.114 1.00 97.44 93 PRO A CA 1
ATOM 679 C C . PRO A 1 93 ? -1.564 -1.072 18.121 1.00 97.44 93 PRO A C 1
ATOM 681 O O . PRO A 1 93 ? -2.192 -1.963 18.682 1.00 97.44 93 PRO A O 1
ATOM 684 N N . ALA A 1 94 ? -2.186 -0.073 17.487 1.00 98.31 94 ALA A N 1
ATOM 685 C CA . ALA A 1 94 ? -3.647 0.021 17.414 1.00 98.31 94 ALA A CA 1
ATOM 686 C C . ALA A 1 94 ? -4.302 -0.951 16.410 1.00 98.31 94 ALA A C 1
ATOM 688 O O . ALA A 1 94 ? -5.531 -1.029 16.352 1.00 98.31 94 ALA A O 1
ATOM 689 N N . VAL A 1 95 ? -3.522 -1.681 15.604 1.00 98.56 95 VAL A N 1
ATOM 690 C CA . VAL A 1 95 ? -4.064 -2.667 14.659 1.00 98.56 95 VAL A CA 1
ATOM 691 C C . VAL A 1 95 ? -4.372 -3.962 15.405 1.00 98.56 95 VAL A C 1
ATOM 693 O O . VAL A 1 95 ? -3.490 -4.771 15.678 1.00 98.56 95 VAL A O 1
ATOM 696 N N . ALA A 1 96 ? -5.646 -4.181 15.725 1.00 97.94 96 ALA A N 1
ATOM 697 C CA . ALA A 1 96 ? -6.075 -5.351 16.489 1.00 97.94 96 ALA A CA 1
ATOM 698 C C . ALA A 1 96 ? -6.148 -6.620 15.632 1.00 97.94 96 ALA A C 1
ATOM 700 O O . ALA A 1 96 ? -5.888 -7.722 16.124 1.00 97.94 96 ALA A O 1
ATOM 701 N N . ARG A 1 97 ? -6.551 -6.495 14.362 1.00 98.06 97 ARG A N 1
ATOM 702 C CA . ARG A 1 97 ? -6.651 -7.604 13.400 1.00 98.06 97 ARG A CA 1
ATOM 703 C C . ARG A 1 97 ? -6.310 -7.113 11.999 1.00 98.06 97 ARG A C 1
ATOM 705 O O . ARG A 1 97 ? -6.538 -5.951 11.672 1.00 98.06 97 ARG A O 1
ATOM 712 N N . ALA A 1 98 ? -5.811 -8.025 11.175 1.00 98.25 98 ALA A N 1
ATOM 713 C CA . ALA A 1 98 ? -5.382 -7.734 9.819 1.00 98.25 98 ALA A CA 1
ATOM 714 C C . ALA A 1 98 ? -5.821 -8.842 8.851 1.00 98.25 98 ALA A C 1
ATOM 716 O O . ALA A 1 98 ? -5.701 -10.024 9.174 1.00 98.25 98 ALA A O 1
ATOM 717 N N . VAL A 1 99 ? -6.307 -8.465 7.667 1.00 98.19 99 VAL A N 1
ATOM 718 C CA . VAL A 1 99 ? -6.651 -9.388 6.573 1.00 98.19 99 VAL A CA 1
ATOM 719 C C . VAL A 1 99 ? -5.973 -8.914 5.290 1.00 98.19 99 VAL A C 1
ATOM 721 O O . VAL A 1 99 ? -6.404 -7.951 4.657 1.00 98.19 99 VAL A O 1
ATOM 724 N N . ALA A 1 100 ? -4.900 -9.598 4.899 1.00 98.25 100 ALA A N 1
ATOM 725 C CA . ALA A 1 100 ? -4.144 -9.290 3.690 1.00 98.25 100 ALA A CA 1
ATOM 726 C C . ALA A 1 100 ? -4.562 -10.216 2.536 1.00 98.25 100 ALA A C 1
ATOM 728 O O . ALA A 1 100 ? -4.245 -11.404 2.525 1.00 98.25 100 ALA A O 1
ATOM 729 N N . LEU A 1 101 ? -5.259 -9.668 1.543 1.00 97.12 101 LEU A N 1
ATOM 730 C CA . LEU A 1 101 ? -5.717 -10.379 0.350 1.00 97.12 101 LEU A CA 1
ATOM 731 C C . LEU A 1 101 ? -4.658 -10.260 -0.750 1.00 97.12 101 LEU A C 1
ATOM 733 O O . LEU A 1 101 ? -4.377 -9.155 -1.210 1.00 97.12 101 LEU A O 1
ATOM 737 N N . ALA A 1 102 ? -4.056 -11.376 -1.170 1.00 95.75 102 ALA A N 1
ATOM 738 C CA . ALA A 1 102 ? -2.932 -11.376 -2.121 1.00 95.75 102 ALA A CA 1
ATOM 739 C C . ALA A 1 102 ? -1.795 -10.401 -1.720 1.00 95.75 102 ALA A C 1
ATOM 741 O O . ALA A 1 102 ? -1.144 -9.795 -2.572 1.00 95.75 102 ALA A O 1
ATOM 742 N N . GLY A 1 103 ? -1.609 -10.203 -0.410 1.00 96.19 103 GLY A N 1
ATOM 743 C CA . GLY A 1 103 ? -0.556 -9.363 0.148 1.00 96.19 103 GLY A CA 1
ATOM 744 C C . GLY A 1 103 ? 0.796 -10.069 0.161 1.00 96.19 103 GLY A C 1
ATOM 745 O O . GLY A 1 103 ? 0.891 -11.285 0.008 1.00 96.19 103 GLY A O 1
ATOM 746 N N . TYR A 1 104 ? 1.851 -9.293 0.371 1.00 96.25 104 TYR A N 1
ATOM 747 C CA . TYR A 1 104 ? 3.230 -9.769 0.415 1.00 96.25 104 TYR A CA 1
ATOM 748 C C . TYR A 1 104 ? 3.996 -8.985 1.478 1.00 96.25 104 TYR A C 1
ATOM 750 O O . TYR A 1 104 ? 3.766 -7.795 1.657 1.00 96.25 104 TYR A O 1
ATOM 758 N N . GLY A 1 105 ? 4.877 -9.658 2.216 1.00 95.75 105 GLY A N 1
ATOM 759 C CA . GLY A 1 105 ? 5.620 -9.058 3.331 1.00 95.75 105 GLY A CA 1
ATOM 760 C C . GLY A 1 105 ? 7.069 -8.690 3.005 1.00 95.75 105 GLY A C 1
ATOM 761 O O . GLY A 1 105 ? 7.817 -8.318 3.906 1.00 95.75 105 GLY A O 1
ATOM 762 N N . ASP A 1 106 ? 7.480 -8.825 1.746 1.00 95.75 106 ASP A N 1
ATOM 763 C CA . ASP A 1 106 ? 8.829 -8.505 1.290 1.00 95.75 106 ASP A CA 1
ATOM 764 C C . ASP A 1 106 ? 8.785 -7.767 -0.054 1.00 95.75 106 ASP A C 1
ATOM 766 O O . ASP A 1 106 ? 8.363 -8.328 -1.067 1.00 95.75 106 ASP A O 1
ATOM 770 N N . LEU A 1 107 ? 9.204 -6.499 -0.053 1.00 96.00 107 LEU A N 1
ATOM 771 C CA . LEU A 1 107 ? 9.287 -5.661 -1.253 1.00 96.00 107 LEU A CA 1
ATOM 772 C C . LEU A 1 107 ? 10.513 -5.967 -2.122 1.00 96.00 107 LEU A C 1
ATOM 774 O O . LEU A 1 107 ? 10.574 -5.520 -3.267 1.00 96.00 107 LEU A O 1
ATOM 778 N N . LEU A 1 108 ? 11.467 -6.725 -1.587 1.00 95.88 108 LEU A N 1
ATOM 779 C CA . LEU A 1 108 ? 12.686 -7.169 -2.256 1.00 95.88 108 LEU A CA 1
ATOM 780 C C . LEU A 1 108 ? 12.647 -8.677 -2.552 1.00 95.88 108 LEU A C 1
ATOM 782 O O . LEU A 1 108 ? 13.689 -9.300 -2.739 1.00 95.88 108 LEU A O 1
ATOM 786 N N . ALA A 1 109 ? 11.462 -9.287 -2.570 1.00 94.25 109 ALA A N 1
ATOM 787 C CA . ALA A 1 109 ? 11.318 -10.670 -3.002 1.00 94.25 109 ALA A CA 1
ATOM 788 C C . ALA A 1 109 ? 11.710 -10.817 -4.484 1.00 94.25 109 ALA A C 1
ATOM 790 O O . ALA A 1 109 ? 11.428 -9.928 -5.293 1.00 94.25 109 ALA A O 1
ATOM 791 N N . ASP A 1 110 ? 12.290 -11.962 -4.859 1.00 94.06 110 ASP A N 1
ATOM 792 C CA . ASP A 1 110 ? 12.821 -12.214 -6.211 1.00 94.06 110 ASP A CA 1
ATOM 793 C C . ASP A 1 110 ? 11.809 -11.930 -7.319 1.00 94.06 110 ASP A C 1
ATOM 795 O O . ASP A 1 110 ? 12.145 -11.345 -8.350 1.00 94.06 110 ASP A O 1
ATOM 799 N N . TRP A 1 111 ? 10.540 -12.283 -7.094 1.00 92.62 111 TRP A N 1
ATOM 800 C CA . TRP A 1 111 ? 9.484 -12.031 -8.067 1.00 92.62 111 TRP A CA 1
ATOM 801 C C . TRP A 1 111 ? 9.325 -10.537 -8.360 1.00 92.62 111 TRP A C 1
ATOM 803 O O . TRP A 1 111 ? 8.909 -10.197 -9.463 1.00 92.62 111 TRP A O 1
ATOM 813 N N . TYR A 1 112 ? 9.654 -9.639 -7.426 1.00 90.88 112 TYR A N 1
ATOM 814 C CA . TYR A 1 112 ? 9.531 -8.196 -7.617 1.00 90.88 112 TYR A CA 1
ATOM 815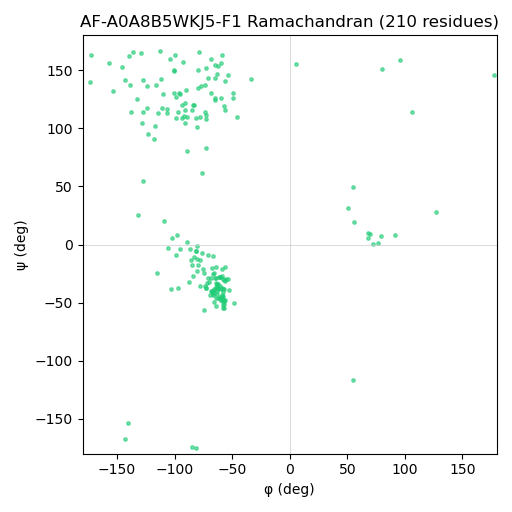 C C . TYR A 1 112 ? 10.774 -7.559 -8.249 1.00 90.88 112 TYR A C 1
ATOM 817 O O . TYR A 1 112 ? 10.634 -6.608 -9.022 1.00 90.88 112 TYR A O 1
ATOM 825 N N . LEU A 1 113 ? 11.953 -8.117 -7.956 1.00 92.81 113 LEU A N 1
ATOM 826 C CA . LEU A 1 113 ? 13.259 -7.678 -8.467 1.00 92.81 113 LEU A CA 1
ATOM 827 C C . LEU A 1 113 ? 13.560 -8.174 -9.884 1.00 92.81 113 LEU A C 1
ATOM 829 O O . LEU A 1 113 ? 14.378 -7.585 -10.585 1.00 92.81 113 LEU A O 1
ATOM 833 N N . THR A 1 114 ? 12.917 -9.256 -10.318 1.00 94.62 114 THR A N 1
ATOM 834 C CA . THR A 1 114 ? 13.170 -9.854 -11.632 1.00 94.62 114 THR A CA 1
ATOM 835 C C . THR A 1 114 ? 12.101 -9.472 -12.662 1.00 94.62 114 THR A C 1
ATOM 837 O O . THR A 1 114 ? 10.936 -9.233 -12.306 1.00 94.62 114 THR A O 1
ATOM 840 N N . PRO A 1 115 ? 12.473 -9.411 -13.958 1.00 96.06 115 PRO A N 1
ATOM 841 C CA . PRO A 1 115 ? 11.524 -9.355 -15.061 1.00 96.06 115 PRO A CA 1
ATOM 842 C C . PRO A 1 115 ? 10.445 -10.433 -14.944 1.00 96.06 115 PRO A C 1
ATOM 844 O O . PRO A 1 115 ? 10.727 -11.626 -14.852 1.00 96.06 115 PRO A O 1
ATOM 847 N N . SER A 1 116 ? 9.182 -10.021 -14.982 1.00 95.12 116 SER A N 1
ATOM 848 C CA . SER A 1 116 ? 8.063 -10.956 -14.923 1.00 95.12 116 SER A CA 1
ATOM 849 C C . SER A 1 116 ? 7.742 -11.522 -16.302 1.00 95.12 116 SER A C 1
ATOM 851 O O . SER A 1 116 ? 7.333 -10.773 -17.188 1.00 95.12 116 SER A O 1
ATOM 853 N N . ALA A 1 117 ? 7.819 -12.847 -16.460 1.00 92.56 117 ALA A N 1
ATOM 854 C CA . ALA A 1 117 ? 7.423 -13.535 -17.694 1.00 92.56 117 ALA A CA 1
ATOM 855 C C . ALA A 1 117 ? 5.957 -13.261 -18.084 1.00 92.56 117 ALA A C 1
ATOM 857 O O . ALA A 1 117 ? 5.660 -13.050 -19.258 1.00 92.56 117 ALA A O 1
ATOM 858 N N . HIS A 1 118 ? 5.056 -13.183 -17.096 1.00 92.81 118 HIS A N 1
ATOM 859 C CA . HIS A 1 118 ? 3.653 -12.827 -17.320 1.00 92.81 118 HIS A CA 1
ATOM 860 C C . HIS A 1 118 ? 3.533 -11.454 -17.991 1.00 92.81 118 HIS A C 1
ATOM 862 O O . HIS A 1 118 ? 2.961 -11.351 -19.071 1.00 92.81 118 HIS A O 1
ATOM 868 N N . TYR A 1 119 ? 4.133 -10.410 -17.405 1.00 92.81 119 TYR A N 1
ATOM 869 C CA . TYR A 1 119 ? 4.079 -9.064 -17.980 1.00 92.81 119 TYR A CA 1
ATOM 870 C C . TYR A 1 119 ? 4.916 -8.937 -19.258 1.00 92.81 119 TYR A C 1
ATOM 872 O O . TYR A 1 119 ? 4.543 -8.170 -20.143 1.00 92.81 119 TYR A O 1
ATOM 880 N N . ALA A 1 120 ? 5.993 -9.709 -19.416 1.00 89.25 120 ALA A N 1
ATOM 881 C CA . ALA A 1 120 ? 6.775 -9.762 -20.650 1.00 89.25 120 ALA A CA 1
ATOM 882 C C . ALA A 1 120 ? 5.917 -10.158 -21.859 1.00 89.25 120 ALA A C 1
ATOM 884 O O . ALA A 1 120 ? 6.068 -9.530 -22.902 1.00 89.25 120 ALA A O 1
ATOM 885 N N . ALA A 1 121 ? 4.964 -11.078 -21.691 1.00 90.12 121 ALA A N 1
ATOM 886 C CA . ALA A 1 121 ? 4.034 -11.501 -22.740 1.00 90.12 121 ALA A CA 1
ATOM 887 C C . ALA A 1 121 ? 2.825 -10.563 -22.948 1.00 90.12 121 ALA A C 1
ATOM 889 O O . ALA A 1 121 ? 2.029 -10.777 -23.858 1.00 90.12 121 ALA A O 1
ATOM 890 N N . THR A 1 122 ? 2.658 -9.533 -22.111 1.00 90.19 122 THR A N 1
ATOM 891 C CA . THR A 1 122 ? 1.613 -8.510 -22.305 1.00 90.19 122 THR A CA 1
ATOM 892 C C . THR A 1 122 ? 2.051 -7.446 -23.319 1.00 90.19 122 THR A C 1
ATOM 894 O O . THR A 1 122 ? 3.137 -7.530 -23.893 1.00 90.19 122 THR A O 1
ATOM 897 N N . LYS A 1 123 ? 1.215 -6.414 -23.491 1.00 89.06 123 LYS A N 1
ATOM 898 C CA . LYS A 1 123 ? 1.361 -5.278 -24.414 1.00 89.06 123 LYS A CA 1
ATOM 899 C C . LYS A 1 123 ? 2.804 -4.800 -24.671 1.00 89.06 123 LYS A C 1
ATOM 901 O O . LYS A 1 123 ? 3.637 -4.714 -23.763 1.00 89.06 123 LYS A O 1
ATOM 906 N N . GLU A 1 124 ? 3.063 -4.414 -25.919 1.00 90.25 124 GLU A N 1
ATOM 907 C CA . GLU A 1 124 ? 4.335 -3.830 -26.347 1.00 90.25 124 GLU A CA 1
ATOM 908 C C . GLU A 1 124 ? 4.536 -2.435 -25.747 1.00 90.25 124 GLU A C 1
ATOM 910 O O . GLU A 1 124 ? 3.659 -1.576 -25.807 1.00 90.25 124 GLU A O 1
ATOM 915 N N . LEU A 1 125 ? 5.711 -2.215 -25.156 1.00 92.81 125 LEU A N 1
ATOM 916 C CA . LEU A 1 125 ? 6.089 -0.960 -24.489 1.00 92.81 125 LEU A CA 1
ATOM 917 C C . LEU A 1 125 ? 7.474 -0.476 -24.924 1.00 92.81 125 LEU A C 1
ATOM 919 O O . LEU A 1 125 ? 8.174 0.225 -24.189 1.00 92.81 125 LEU A O 1
ATOM 923 N N . ARG A 1 126 ? 7.905 -0.865 -26.128 1.00 88.50 126 ARG A N 1
ATOM 924 C CA . ARG A 1 126 ? 9.169 -0.394 -26.690 1.00 88.50 126 ARG A CA 1
ATOM 925 C C . ARG A 1 126 ? 9.134 1.129 -26.801 1.00 88.50 126 ARG A C 1
ATOM 927 O O . ARG A 1 126 ? 8.230 1.695 -27.401 1.00 88.50 126 ARG A O 1
ATOM 934 N N . GLY A 1 127 ? 10.136 1.785 -26.227 1.00 91.81 127 GLY A N 1
ATOM 935 C CA . GLY A 1 127 ? 10.215 3.242 -26.229 1.00 91.81 127 GLY A CA 1
ATOM 936 C C . GLY A 1 127 ? 9.323 3.935 -25.194 1.00 91.81 127 GLY A C 1
ATOM 937 O O . GLY A 1 127 ? 9.281 5.162 -25.191 1.00 91.81 127 GLY A O 1
ATOM 938 N N . PHE A 1 128 ? 8.665 3.202 -24.291 1.00 96.44 128 PHE A N 1
ATOM 939 C CA . PHE A 1 128 ? 7.979 3.810 -23.151 1.00 96.44 128 PHE A CA 1
ATOM 940 C C . PHE A 1 128 ? 8.948 4.664 -22.315 1.00 96.44 128 PHE A C 1
ATOM 942 O O . PHE A 1 128 ? 10.115 4.305 -22.144 1.00 96.44 128 PHE A O 1
ATOM 949 N N . ARG A 1 129 ? 8.467 5.812 -21.832 1.00 96.00 129 ARG A N 1
ATOM 950 C CA . ARG A 1 129 ? 9.233 6.801 -21.062 1.00 96.00 129 ARG A CA 1
ATOM 951 C C . ARG A 1 129 ? 8.615 6.934 -19.665 1.00 96.00 129 ARG A C 1
ATOM 953 O O . ARG A 1 129 ? 7.668 7.708 -19.510 1.00 96.00 129 ARG A O 1
ATOM 960 N N . PRO A 1 130 ? 9.057 6.147 -18.663 1.00 95.00 130 PRO A N 1
ATOM 961 C CA . PRO A 1 130 ? 8.453 6.153 -17.325 1.00 95.00 130 PRO A CA 1
ATOM 962 C C . PRO A 1 130 ? 8.484 7.527 -16.638 1.00 95.00 130 PRO A C 1
ATOM 964 O O . PRO A 1 130 ? 7.608 7.826 -15.829 1.00 95.00 130 PRO A O 1
ATOM 967 N N . GLU A 1 131 ? 9.450 8.375 -16.980 1.00 94.62 131 GLU A N 1
ATOM 968 C CA . GLU A 1 131 ? 9.607 9.745 -16.490 1.00 94.62 131 GLU A CA 1
ATOM 969 C C . GLU A 1 131 ? 8.502 10.707 -16.955 1.00 94.62 131 GLU A C 1
ATOM 971 O O . GLU A 1 131 ? 8.281 11.734 -16.319 1.00 94.62 131 GLU A O 1
ATOM 976 N N . MET A 1 132 ? 7.778 10.372 -18.028 1.00 96.75 132 MET A N 1
ATOM 977 C CA . MET A 1 132 ? 6.665 11.185 -18.534 1.00 96.75 132 MET A CA 1
ATOM 978 C C . MET A 1 132 ? 5.363 10.957 -17.759 1.00 96.75 132 MET A C 1
ATOM 980 O O . MET A 1 132 ? 4.405 11.713 -17.926 1.00 96.75 132 MET A O 1
ATOM 984 N N . VAL A 1 133 ? 5.299 9.916 -16.923 1.00 98.12 133 VAL A N 1
ATOM 985 C CA . VAL A 1 133 ? 4.108 9.609 -16.129 1.00 98.12 133 VAL A CA 1
ATOM 986 C C . VAL A 1 133 ? 4.108 10.456 -14.862 1.00 98.12 133 VAL A C 1
ATOM 988 O O . VAL A 1 133 ? 4.994 10.366 -14.017 1.00 98.12 133 VAL A O 1
ATOM 991 N N . THR A 1 134 ? 3.068 11.271 -14.720 1.00 97.69 134 THR A N 1
ATOM 992 C CA . THR A 1 134 ? 2.873 12.222 -13.618 1.00 97.69 134 THR A CA 1
ATOM 993 C C . THR A 1 134 ? 1.691 11.816 -12.731 1.00 97.69 134 THR A C 1
ATOM 995 O O . THR A 1 134 ? 0.860 10.993 -13.135 1.00 97.69 134 THR A O 1
ATOM 998 N N . PRO A 1 135 ? 1.532 12.408 -11.530 1.00 96.50 135 PRO A N 1
ATOM 999 C CA . PRO A 1 135 ? 0.369 12.135 -10.683 1.00 96.50 135 PRO A CA 1
ATOM 1000 C C . PRO A 1 135 ? -0.970 12.430 -11.376 1.00 96.50 135 PRO A C 1
ATOM 1002 O O . PRO A 1 135 ? -1.955 11.740 -11.119 1.00 96.50 135 PRO A O 1
ATOM 1005 N N . ALA A 1 136 ? -0.996 13.399 -12.296 1.00 96.81 136 ALA A N 1
ATOM 1006 C CA . ALA A 1 136 ? -2.175 13.779 -13.075 1.00 96.81 136 ALA A CA 1
ATOM 1007 C C . ALA A 1 136 ? -2.439 12.871 -14.292 1.00 96.81 136 ALA A C 1
ATOM 1009 O O . ALA A 1 136 ? -3.457 13.025 -14.960 1.00 96.81 136 ALA A O 1
ATOM 1010 N N . SER A 1 137 ? -1.541 11.930 -14.598 1.00 97.88 137 SER A N 1
ATOM 1011 C CA . SER A 1 137 ? -1.702 11.032 -15.745 1.00 97.88 137 SER A CA 1
ATOM 1012 C C . SER A 1 137 ? -2.914 10.108 -15.591 1.00 97.88 137 SER A C 1
ATOM 1014 O O . SER A 1 137 ? -3.337 9.786 -14.471 1.00 97.88 137 SER A O 1
ATOM 1016 N N . SER A 1 138 ? -3.451 9.667 -16.732 1.00 97.62 138 SER A N 1
ATOM 1017 C CA . SER A 1 138 ? -4.585 8.745 -16.797 1.00 97.62 138 SER A CA 1
ATOM 1018 C C . SER A 1 138 ? -4.289 7.420 -16.095 1.00 97.62 138 SER A C 1
ATOM 1020 O O . SER A 1 138 ? -3.135 7.064 -15.834 1.00 97.62 138 SER A O 1
ATOM 1022 N N . TRP A 1 139 ? -5.350 6.667 -15.800 1.00 96.25 139 TRP A N 1
ATOM 1023 C CA . TRP A 1 139 ? -5.201 5.322 -15.256 1.00 96.25 139 TRP A CA 1
ATOM 1024 C C . TRP A 1 139 ? -4.372 4.429 -16.189 1.00 96.25 139 TRP A C 1
ATOM 1026 O O . TRP A 1 139 ? -3.432 3.794 -15.716 1.00 96.25 139 TRP A O 1
ATOM 1036 N N . ASP A 1 140 ? -4.631 4.469 -17.501 1.00 96.50 140 ASP A N 1
ATOM 1037 C CA . ASP A 1 140 ? -3.897 3.669 -18.490 1.00 96.50 140 ASP A CA 1
ATOM 1038 C C . ASP A 1 140 ? -2.399 3.976 -18.472 1.00 96.50 140 ASP A C 1
ATOM 1040 O O . ASP A 1 140 ? -1.586 3.066 -18.376 1.00 96.50 140 ASP A O 1
ATOM 1044 N N . ALA A 1 141 ? -2.003 5.252 -18.448 1.00 97.69 141 ALA A N 1
ATOM 1045 C CA . ALA A 1 141 ? -0.587 5.629 -18.392 1.00 97.69 141 ALA A CA 1
ATOM 1046 C C . ALA A 1 141 ? 0.110 5.126 -17.110 1.00 97.69 141 ALA A C 1
ATOM 1048 O O . ALA A 1 141 ? 1.272 4.713 -17.133 1.00 97.69 141 ALA A O 1
ATOM 1049 N N . LYS A 1 142 ? -0.602 5.130 -15.979 1.00 98.31 142 LYS A N 1
ATOM 1050 C CA . LYS A 1 142 ? -0.096 4.610 -14.698 1.00 98.31 142 LYS A CA 1
ATOM 1051 C C . LYS A 1 142 ? -0.023 3.083 -14.689 1.00 98.31 142 LYS A C 1
ATOM 1053 O O . LYS A 1 142 ? 0.917 2.514 -14.131 1.00 98.31 142 LYS A O 1
ATOM 1058 N N . PHE A 1 143 ? -0.990 2.415 -15.308 1.00 97.25 143 PHE A N 1
ATOM 1059 C CA . PHE A 1 143 ? -0.969 0.968 -15.482 1.00 97.25 143 PHE A CA 1
ATOM 1060 C C . PHE A 1 143 ? 0.163 0.545 -16.429 1.00 97.25 143 PHE A C 1
ATOM 1062 O O . PHE A 1 143 ? 0.906 -0.388 -16.133 1.00 97.25 143 PHE A O 1
ATOM 1069 N N . ASP A 1 144 ? 0.375 1.294 -17.505 1.00 97.69 144 ASP A N 1
ATOM 1070 C CA . ASP A 1 144 ? 1.469 1.125 -18.456 1.00 97.69 144 ASP A CA 1
ATOM 1071 C C . ASP A 1 144 ? 2.837 1.247 -17.790 1.00 97.69 144 ASP A C 1
ATOM 1073 O O . ASP A 1 144 ? 3.705 0.401 -18.016 1.00 97.69 144 ASP A O 1
ATOM 1077 N N . LEU A 1 145 ? 3.001 2.242 -16.912 1.00 98.19 145 LEU A N 1
ATOM 1078 C CA . LEU A 1 145 ? 4.181 2.379 -16.064 1.00 98.19 145 LEU A CA 1
ATOM 1079 C C . LEU A 1 145 ? 4.398 1.127 -15.215 1.00 98.19 145 LEU A C 1
ATOM 1081 O O . LEU A 1 145 ? 5.502 0.588 -15.185 1.00 98.19 145 LEU A O 1
ATOM 1085 N N . TYR A 1 146 ? 3.358 0.634 -14.545 1.00 97.75 146 TYR A N 1
ATOM 1086 C CA . TYR A 1 146 ? 3.476 -0.584 -13.753 1.00 97.75 146 TYR A CA 1
ATOM 1087 C C . TYR A 1 146 ? 3.888 -1.789 -14.608 1.00 97.75 146 TYR A C 1
ATOM 1089 O O . TYR A 1 146 ? 4.844 -2.479 -14.254 1.00 97.75 146 TYR A O 1
ATOM 1097 N N . VAL A 1 147 ? 3.249 -2.009 -15.760 1.00 97.50 147 VAL A N 1
ATOM 1098 C CA . VAL A 1 147 ? 3.614 -3.095 -16.683 1.00 97.50 147 VAL A CA 1
ATOM 1099 C C . VAL A 1 147 ? 5.070 -2.959 -17.134 1.00 97.50 147 VAL A C 1
ATOM 1101 O O . VAL A 1 147 ? 5.810 -3.942 -17.092 1.00 97.50 147 VAL A O 1
ATOM 1104 N N . TYR A 1 148 ? 5.514 -1.754 -17.502 1.00 97.38 148 TYR A N 1
ATOM 1105 C CA . TYR A 1 148 ? 6.906 -1.483 -17.868 1.00 97.38 148 TYR A CA 1
ATOM 1106 C C . TYR A 1 148 ? 7.882 -1.857 -16.742 1.00 97.38 148 TYR A C 1
ATOM 1108 O O . TYR A 1 148 ? 8.857 -2.579 -16.968 1.00 97.38 148 TYR A O 1
ATOM 1116 N N . LEU A 1 149 ? 7.603 -1.424 -15.510 1.00 96.94 149 LEU A N 1
ATOM 1117 C CA . LEU A 1 149 ? 8.437 -1.721 -14.344 1.00 96.94 149 LEU A CA 1
ATOM 1118 C C . LEU A 1 149 ? 8.483 -3.222 -14.034 1.00 96.94 149 LEU A C 1
ATOM 1120 O O . LEU A 1 149 ? 9.521 -3.744 -13.630 1.00 96.94 149 LEU A O 1
ATOM 1124 N N . ARG A 1 150 ? 7.384 -3.949 -14.252 1.00 96.81 150 ARG A N 1
ATOM 1125 C CA . ARG A 1 150 ? 7.351 -5.408 -14.084 1.00 96.81 150 ARG A CA 1
ATOM 1126 C C . ARG A 1 150 ? 8.072 -6.154 -15.202 1.00 96.81 150 ARG A C 1
ATOM 1128 O O . ARG A 1 150 ? 8.717 -7.159 -14.917 1.00 96.81 150 ARG A O 1
ATOM 1135 N N . LYS A 1 151 ? 8.010 -5.667 -16.445 1.00 95.12 151 LYS A N 1
ATOM 1136 C CA . LYS A 1 151 ? 8.772 -6.218 -17.580 1.00 95.12 151 LYS A CA 1
ATOM 1137 C C . LYS A 1 151 ? 10.281 -6.079 -17.392 1.00 95.12 151 LYS A C 1
ATOM 1139 O O . LYS A 1 151 ? 11.027 -6.929 -17.853 1.00 95.12 151 LYS A O 1
ATOM 1144 N N . THR A 1 152 ? 10.725 -5.012 -16.737 1.00 93.88 152 THR A N 1
ATOM 1145 C CA . THR A 1 152 ? 12.151 -4.687 -16.581 1.00 93.88 152 THR A CA 1
ATOM 1146 C C . THR A 1 152 ? 12.738 -5.109 -15.235 1.00 93.88 152 THR A C 1
ATOM 1148 O O . THR A 1 152 ? 13.945 -5.012 -15.053 1.00 93.88 152 THR A O 1
ATOM 1151 N N . GLY A 1 153 ? 11.910 -5.550 -14.280 1.00 94.94 153 GLY A N 1
ATOM 1152 C CA . GLY A 1 153 ? 12.339 -5.744 -12.887 1.00 94.94 153 GLY A CA 1
ATOM 1153 C C . GLY A 1 153 ? 12.616 -4.426 -12.146 1.00 94.94 153 GLY A C 1
ATOM 1154 O O . GLY A 1 153 ? 13.111 -4.431 -11.026 1.00 94.94 153 GLY A O 1
ATOM 1155 N N . GLY A 1 154 ? 12.283 -3.277 -12.744 1.00 96.12 154 GLY A N 1
ATOM 1156 C CA . GLY A 1 154 ? 12.626 -1.953 -12.226 1.00 96.12 154 GLY A CA 1
ATOM 1157 C C . GLY A 1 154 ? 11.712 -1.421 -11.121 1.00 96.12 154 GLY A C 1
ATOM 1158 O O . GLY A 1 154 ? 11.946 -0.311 -10.648 1.00 96.12 154 GLY A O 1
ATOM 1159 N N . TRP A 1 155 ? 10.664 -2.152 -10.710 1.00 97.00 155 TRP A N 1
ATOM 1160 C CA . TRP A 1 155 ? 9.698 -1.630 -9.730 1.00 97.00 155 TRP A CA 1
ATOM 1161 C C . TRP A 1 155 ? 10.350 -1.216 -8.403 1.00 97.00 155 TRP A C 1
ATOM 1163 O O . TRP A 1 155 ? 10.140 -0.063 -8.022 1.00 97.00 155 TRP A O 1
ATOM 1173 N N . PRO A 1 156 ? 11.167 -2.058 -7.726 1.00 96.50 156 PRO A N 1
ATOM 1174 C CA . PRO A 1 156 ? 11.770 -1.680 -6.447 1.00 96.50 156 PRO A CA 1
ATOM 1175 C C . PRO A 1 156 ? 12.609 -0.405 -6.563 1.00 96.50 156 PRO A C 1
ATOM 1177 O O . PRO A 1 156 ? 12.407 0.536 -5.802 1.00 96.50 156 PRO A O 1
ATOM 1180 N N . GLY A 1 157 ? 13.462 -0.321 -7.590 1.00 96.69 157 GLY A N 1
ATOM 1181 C CA . GLY A 1 157 ? 14.285 0.862 -7.839 1.00 96.69 157 GLY A CA 1
ATOM 1182 C C . GLY A 1 157 ? 13.465 2.115 -8.158 1.00 96.69 157 GLY A C 1
ATOM 1183 O O . GLY A 1 157 ? 13.806 3.202 -7.702 1.00 96.69 157 GLY A O 1
ATOM 1184 N N . TYR A 1 158 ? 12.355 1.989 -8.888 1.00 97.25 158 TYR A N 1
ATOM 1185 C CA . TYR A 1 158 ? 11.492 3.132 -9.191 1.00 97.25 158 TYR A CA 1
ATOM 1186 C C . TYR A 1 158 ? 10.824 3.691 -7.931 1.00 97.25 158 TYR A C 1
ATOM 1188 O O . TYR A 1 158 ? 10.876 4.895 -7.683 1.00 97.25 158 TYR A O 1
ATOM 1196 N N . VAL A 1 159 ? 10.216 2.831 -7.106 1.00 96.88 159 VAL A N 1
ATOM 1197 C CA . VAL A 1 159 ? 9.423 3.292 -5.954 1.00 96.88 159 VAL A CA 1
ATOM 1198 C C . VAL A 1 159 ? 10.267 3.796 -4.789 1.00 96.88 159 VAL A C 1
ATOM 1200 O O . VAL A 1 159 ? 9.786 4.610 -3.996 1.00 96.88 159 VAL A O 1
ATOM 1203 N N . SER A 1 160 ? 11.511 3.332 -4.680 1.00 96.06 160 SER A N 1
ATOM 1204 C CA . SER A 1 160 ? 12.450 3.790 -3.659 1.00 96.06 160 SER A CA 1
ATOM 1205 C C . SER A 1 160 ? 13.385 4.898 -4.129 1.00 96.06 160 SER A C 1
ATOM 1207 O O . SER A 1 160 ? 14.167 5.396 -3.328 1.00 96.06 160 SER A O 1
ATOM 1209 N N . ARG A 1 161 ? 13.326 5.296 -5.409 1.00 95.25 161 ARG A N 1
ATOM 1210 C CA . ARG A 1 161 ? 14.331 6.171 -6.042 1.00 95.25 161 ARG A CA 1
ATOM 1211 C C . ARG A 1 161 ? 15.755 5.614 -5.900 1.00 95.25 161 ARG A C 1
ATOM 1213 O O . ARG A 1 161 ? 16.673 6.325 -5.511 1.00 95.25 161 ARG A O 1
ATOM 1220 N N . ALA A 1 162 ? 15.909 4.339 -6.248 1.00 94.50 162 ALA A N 1
ATOM 1221 C CA . ALA A 1 162 ? 17.139 3.548 -6.199 1.00 94.50 162 ALA A CA 1
ATOM 1222 C C . ALA A 1 162 ? 17.693 3.238 -4.791 1.00 94.50 162 ALA A C 1
ATOM 1224 O O . ALA A 1 162 ? 18.729 2.589 -4.686 1.00 94.50 162 ALA A O 1
ATOM 1225 N N . ASP A 1 163 ? 16.985 3.597 -3.718 1.00 95.12 163 ASP A N 1
ATOM 1226 C CA . ASP A 1 163 ? 17.339 3.233 -2.341 1.00 95.12 163 ASP A CA 1
ATOM 1227 C C . ASP A 1 163 ? 16.696 1.891 -1.942 1.00 95.12 163 ASP A C 1
ATOM 1229 O O . ASP A 1 163 ? 15.620 1.840 -1.343 1.00 95.12 163 ASP A O 1
ATOM 1233 N N . LEU A 1 164 ? 17.291 0.767 -2.347 1.00 93.81 164 LEU A N 1
ATOM 1234 C CA . LEU A 1 164 ? 16.730 -0.558 -2.044 1.00 93.81 164 LEU A CA 1
ATOM 1235 C C . LEU A 1 164 ? 16.804 -0.919 -0.553 1.00 93.81 164 LEU A C 1
ATOM 1237 O O . LEU A 1 164 ? 15.921 -1.625 -0.066 1.00 93.81 164 LEU A O 1
ATOM 1241 N N . ASP A 1 165 ? 17.790 -0.410 0.184 1.00 93.31 165 ASP A N 1
ATOM 1242 C CA . ASP A 1 165 ? 17.938 -0.682 1.618 1.00 93.31 165 ASP A CA 1
ATOM 1243 C C . ASP A 1 165 ? 16.747 -0.133 2.407 1.00 93.31 165 ASP A C 1
ATOM 1245 O O . ASP A 1 165 ? 16.205 -0.804 3.294 1.00 93.31 165 ASP A O 1
ATOM 1249 N N . SER A 1 166 ? 16.240 1.035 2.008 1.00 93.88 166 SER A N 1
ATOM 1250 C CA . SER A 1 166 ? 15.019 1.588 2.592 1.00 93.88 166 SER A CA 1
ATOM 1251 C C . SER A 1 166 ? 13.789 0.688 2.401 1.00 93.88 166 SER A C 1
ATOM 1253 O O . SER A 1 166 ? 12.897 0.678 3.251 1.00 93.88 166 SER A O 1
ATOM 1255 N N . LEU A 1 167 ? 13.735 -0.124 1.336 1.00 95.00 167 LEU A N 1
ATOM 1256 C CA . LEU A 1 167 ? 12.651 -1.092 1.128 1.00 95.00 167 LEU A CA 1
ATOM 1257 C C . LEU A 1 167 ? 12.741 -2.275 2.088 1.00 95.00 167 LEU A C 1
ATOM 1259 O O . LEU A 1 167 ? 11.706 -2.804 2.502 1.00 95.00 167 LEU A O 1
ATOM 1263 N N . ALA A 1 168 ? 13.954 -2.687 2.460 1.00 92.88 168 ALA A N 1
ATOM 1264 C CA . ALA A 1 168 ? 14.148 -3.732 3.457 1.00 92.88 168 ALA A CA 1
ATOM 1265 C C . ALA A 1 168 ? 13.598 -3.291 4.823 1.00 92.88 168 ALA A C 1
ATOM 1267 O O . ALA A 1 168 ? 12.937 -4.084 5.496 1.00 92.88 168 ALA A O 1
ATOM 1268 N N . ALA A 1 169 ? 13.795 -2.019 5.191 1.00 91.38 169 ALA A N 1
ATOM 1269 C CA . ALA A 1 169 ? 13.314 -1.452 6.452 1.00 91.38 169 ALA A CA 1
ATOM 1270 C C . ALA A 1 169 ? 11.780 -1.461 6.575 1.00 91.38 169 ALA A C 1
ATOM 1272 O O . ALA A 1 169 ? 11.246 -1.669 7.664 1.00 91.38 169 ALA A O 1
ATOM 1273 N N . ILE A 1 170 ? 11.064 -1.290 5.460 1.00 94.31 170 ILE A N 1
ATOM 1274 C CA . ILE A 1 170 ? 9.593 -1.318 5.425 1.00 94.31 170 ILE A CA 1
ATOM 1275 C C . ILE A 1 170 ? 9.023 -2.676 4.987 1.00 94.31 170 ILE A C 1
ATOM 1277 O O . ILE A 1 170 ? 7.818 -2.803 4.814 1.00 94.31 170 ILE A O 1
ATOM 1281 N N . SER A 1 171 ? 9.853 -3.713 4.842 1.00 95.38 171 SER A N 1
ATOM 1282 C CA . SER A 1 171 ? 9.418 -5.077 4.513 1.00 95.38 171 SER A CA 1
ATOM 1283 C C . SER A 1 171 ? 9.212 -5.903 5.791 1.00 95.38 171 SER A C 1
ATOM 1285 O O . SER A 1 171 ? 10.202 -6.281 6.424 1.00 95.38 171 SER A O 1
ATOM 1287 N N . PRO A 1 172 ? 7.967 -6.245 6.186 1.00 91.38 172 PRO A N 1
ATOM 1288 C CA . PRO A 1 172 ? 7.689 -6.917 7.464 1.00 91.38 172 PRO A CA 1
ATOM 1289 C C . PRO A 1 172 ? 8.443 -8.232 7.688 1.00 91.38 172 PRO A C 1
ATOM 1291 O O . PRO A 1 172 ? 8.775 -8.566 8.826 1.00 91.38 172 PRO A O 1
ATOM 1294 N N . LEU A 1 173 ? 8.734 -8.973 6.615 1.00 91.81 173 LEU A N 1
ATOM 1295 C CA . LEU A 1 173 ? 9.482 -10.231 6.688 1.00 91.81 173 LEU A CA 1
ATOM 1296 C C . LEU A 1 173 ? 10.999 -10.027 6.802 1.00 91.81 173 LEU A C 1
ATOM 1298 O O . LEU A 1 173 ? 11.692 -10.941 7.234 1.00 91.81 173 LEU A O 1
ATOM 1302 N N . ARG A 1 174 ? 11.524 -8.841 6.472 1.00 88.12 174 ARG A N 1
ATOM 1303 C CA . ARG A 1 174 ? 12.957 -8.514 6.589 1.00 88.12 174 ARG A CA 1
ATOM 1304 C C . ARG A 1 174 ? 13.286 -7.763 7.869 1.00 88.12 174 ARG A C 1
ATOM 1306 O O . ARG A 1 174 ? 14.294 -8.059 8.506 1.00 88.12 174 ARG A O 1
ATOM 1313 N N . ALA A 1 175 ? 12.403 -6.861 8.298 1.00 67.56 175 ALA A N 1
ATOM 1314 C CA . ALA A 1 175 ? 12.589 -6.034 9.490 1.00 67.56 175 ALA A CA 1
ATOM 1315 C C . ALA A 1 175 ? 12.781 -6.850 10.789 1.00 67.56 175 ALA A C 1
ATOM 1317 O O . ALA A 1 175 ? 13.362 -6.355 11.752 1.00 67.56 175 ALA A O 1
ATOM 1318 N N . ARG A 1 176 ? 12.357 -8.124 10.818 1.00 55.62 176 ARG A N 1
ATOM 1319 C CA . ARG A 1 176 ? 12.531 -9.021 11.975 1.00 55.62 176 ARG A CA 1
ATOM 1320 C C . ARG A 1 176 ? 13.885 -9.737 12.042 1.00 55.62 176 ARG A C 1
ATOM 1322 O O . ARG A 1 176 ? 14.258 -10.182 13.122 1.00 55.62 176 ARG A O 1
ATOM 1329 N N . HIS A 1 177 ? 14.650 -9.808 10.952 1.00 44.41 177 HIS A N 1
ATOM 1330 C CA . HIS A 1 177 ? 15.965 -10.467 10.960 1.00 44.41 177 HIS A CA 1
ATOM 1331 C C . HIS A 1 177 ? 17.106 -9.568 11.470 1.00 44.41 177 HIS A C 1
ATOM 1333 O O . HIS A 1 177 ? 18.179 -10.074 11.780 1.00 44.41 177 HIS A O 1
ATOM 1339 N N . GLY A 1 178 ? 16.866 -8.262 11.645 1.00 40.41 178 GLY A N 1
ATOM 1340 C CA . GLY A 1 178 ? 17.813 -7.326 12.270 1.00 40.41 178 GLY A CA 1
ATOM 1341 C C . GLY A 1 178 ? 17.729 -7.244 13.800 1.00 40.41 178 GLY A C 1
ATOM 1342 O O . GLY A 1 178 ? 18.532 -6.549 14.415 1.00 40.41 178 GLY A O 1
ATOM 1343 N N . GLN A 1 179 ? 16.775 -7.940 14.433 1.00 37.81 179 GLN A N 1
ATOM 1344 C CA . GLN A 1 179 ? 16.650 -8.017 15.893 1.00 37.81 179 GLN A CA 1
ATOM 1345 C C . GLN A 1 179 ? 16.580 -9.466 16.385 1.00 37.81 179 GLN A C 1
ATOM 1347 O O . GLN A 1 179 ? 15.707 -9.831 17.169 1.00 37.81 179 GLN A O 1
ATOM 1352 N N . SER A 1 180 ? 17.562 -10.296 16.023 1.00 34.53 180 SER A N 1
ATOM 1353 C CA . SER A 1 180 ? 18.011 -11.298 16.990 1.00 34.53 180 SER A CA 1
ATOM 1354 C C . SER A 1 180 ? 18.795 -10.553 18.072 1.00 34.53 180 SER A C 1
ATOM 1356 O O . SER A 1 180 ? 20.022 -10.463 18.027 1.00 34.53 180 SER A O 1
ATOM 1358 N N . LYS A 1 181 ? 18.093 -9.972 19.051 1.00 36.59 181 LYS A N 1
ATOM 1359 C CA . LYS A 1 181 ? 18.738 -9.723 20.339 1.00 36.59 181 LYS A CA 1
ATOM 1360 C C . LYS A 1 181 ? 19.248 -11.082 20.800 1.00 36.59 181 LYS A C 1
ATOM 1362 O O . LYS A 1 181 ? 18.451 -11.993 21.012 1.00 36.59 181 LYS A O 1
ATOM 1367 N N . GLN A 1 182 ? 20.567 -11.219 20.911 1.00 34.66 182 GLN A N 1
ATOM 1368 C CA . GLN A 1 182 ? 21.159 -12.214 21.787 1.00 34.66 182 GLN A CA 1
ATOM 1369 C C . GLN A 1 182 ? 20.404 -12.126 23.115 1.00 34.66 182 GLN A C 1
ATOM 1371 O O . GLN A 1 182 ? 20.531 -11.141 23.838 1.00 34.66 182 GLN A O 1
ATOM 1376 N N . THR A 1 183 ? 19.599 -13.130 23.446 1.00 35.97 183 THR A N 1
ATOM 1377 C CA . THR A 1 183 ? 19.133 -13.327 24.818 1.00 35.97 183 THR A CA 1
ATOM 1378 C C . THR A 1 183 ? 20.289 -13.934 25.610 1.00 35.97 183 THR A C 1
ATOM 1380 O O . THR A 1 183 ? 20.221 -15.066 26.075 1.00 35.97 183 THR A O 1
ATOM 1383 N N . GLY A 1 184 ? 21.393 -13.192 25.695 1.00 31.59 184 GLY A N 1
ATOM 1384 C CA . GLY A 1 184 ? 22.355 -13.317 26.773 1.00 31.59 184 GLY A CA 1
ATOM 1385 C C . GLY A 1 184 ? 21.873 -12.370 27.856 1.00 31.59 184 GLY A C 1
ATOM 1386 O O . GLY A 1 184 ? 21.864 -11.163 27.648 1.00 31.59 184 GLY A O 1
ATOM 1387 N N . ILE A 1 185 ? 21.387 -12.919 28.963 1.00 34.81 185 ILE A N 1
ATOM 1388 C CA . ILE A 1 185 ? 20.992 -12.160 30.151 1.00 34.81 185 ILE A CA 1
ATOM 1389 C C . ILE A 1 185 ? 22.210 -11.348 30.627 1.00 34.81 185 ILE A C 1
ATOM 1391 O O . ILE A 1 185 ? 23.209 -11.971 30.991 1.00 34.81 185 ILE A O 1
ATOM 1395 N N . PRO A 1 186 ? 22.165 -10.003 30.687 1.00 32.81 186 PRO A N 1
ATOM 1396 C CA . PRO A 1 186 ? 23.173 -9.232 31.398 1.00 32.81 186 PRO A CA 1
ATOM 1397 C C . PRO A 1 186 ? 22.668 -8.914 32.812 1.00 32.81 186 PRO A C 1
ATOM 1399 O O . PRO A 1 186 ? 21.542 -8.451 33.001 1.00 32.81 186 PRO A O 1
ATOM 1402 N N . LEU A 1 187 ? 23.515 -9.179 33.807 1.00 28.27 187 LEU A N 1
ATOM 1403 C CA . LEU A 1 187 ? 23.320 -8.797 35.210 1.00 28.27 187 LEU A CA 1
ATOM 1404 C C . LEU A 1 187 ? 23.264 -7.258 35.373 1.00 28.27 187 LEU A C 1
ATOM 1406 O O . LEU A 1 187 ? 23.842 -6.542 34.555 1.00 28.27 187 LEU A O 1
ATOM 1410 N N . PRO A 1 188 ? 22.587 -6.730 36.414 1.00 34.19 188 PRO A N 1
ATOM 1411 C CA . PRO A 1 188 ? 22.210 -5.321 36.479 1.00 34.19 188 PRO A CA 1
ATOM 1412 C C . PRO A 1 188 ? 23.279 -4.459 37.158 1.00 34.19 188 PRO A C 1
ATOM 1414 O O . PRO A 1 188 ? 23.678 -4.781 38.272 1.00 34.19 188 PRO A O 1
ATOM 1417 N N . VAL A 1 189 ? 23.646 -3.314 36.565 1.00 32.47 189 VAL A N 1
ATOM 1418 C CA . VAL A 1 189 ? 24.212 -2.154 37.289 1.00 32.47 189 VAL A CA 1
ATOM 1419 C C . VAL A 1 189 ? 23.923 -0.840 36.538 1.00 32.47 189 VAL A C 1
ATOM 1421 O O . VAL A 1 189 ? 24.235 -0.733 35.357 1.00 32.47 189 VAL A O 1
ATOM 1424 N N . GLY A 1 190 ? 23.432 0.177 37.266 1.00 29.55 190 GLY A N 1
ATOM 1425 C CA . GLY A 1 190 ? 23.860 1.581 37.102 1.00 29.55 190 GLY A CA 1
ATOM 1426 C C . GLY A 1 190 ? 22.912 2.567 36.404 1.00 29.55 190 GLY A C 1
ATOM 1427 O O . GLY A 1 190 ? 22.685 2.476 35.207 1.00 29.55 190 GLY A O 1
ATOM 1428 N N . GLN A 1 191 ? 22.416 3.555 37.160 1.00 28.78 191 GLN A N 1
ATOM 1429 C CA . GLN A 1 191 ? 21.608 4.710 36.724 1.00 28.78 191 GLN A CA 1
ATOM 1430 C C . GLN A 1 191 ? 22.415 5.779 35.951 1.00 28.78 191 GLN A C 1
ATOM 1432 O O . GLN A 1 191 ? 23.569 6.005 36.307 1.00 28.78 191 GLN A O 1
ATOM 1437 N N . SER A 1 192 ? 21.768 6.539 35.046 1.00 27.84 192 SER A N 1
ATOM 1438 C CA . SER A 1 192 ? 21.598 8.016 35.131 1.00 27.84 192 SER A CA 1
ATOM 1439 C C . SER A 1 192 ? 20.867 8.644 33.909 1.00 27.84 192 SER A C 1
ATOM 1441 O O . SER A 1 192 ? 20.951 8.133 32.799 1.00 27.84 192 SER A O 1
ATOM 1443 N N . SER A 1 193 ? 20.086 9.703 34.215 1.00 27.86 193 SER A N 1
ATOM 1444 C CA . SER A 1 193 ? 19.624 10.929 33.485 1.00 27.86 193 SER A CA 1
ATOM 1445 C C . SER A 1 193 ? 19.954 11.142 31.986 1.00 27.86 193 SER A C 1
ATOM 1447 O O . SER A 1 193 ? 21.006 10.715 31.543 1.00 27.86 193 SER A O 1
ATOM 1449 N N . SER A 1 194 ? 19.227 11.903 31.149 1.00 27.19 194 SER A N 1
ATOM 1450 C CA . SER A 1 194 ? 18.146 12.904 31.288 1.00 27.19 194 SER A CA 1
ATOM 1451 C C . SER A 1 194 ? 17.593 13.306 29.897 1.00 27.19 194 SER A C 1
ATOM 1453 O O . SER A 1 194 ? 18.269 13.159 28.886 1.00 27.19 194 SER A O 1
ATOM 1455 N N . GLU A 1 195 ? 16.405 13.924 29.928 1.00 27.62 195 GLU A N 1
ATOM 1456 C CA . GLU A 1 195 ? 15.943 15.056 29.099 1.00 27.62 195 GLU A CA 1
ATOM 1457 C C . GLU A 1 195 ? 15.420 14.906 27.653 1.00 27.62 195 GLU A C 1
ATOM 1459 O O . GLU A 1 195 ? 15.689 13.992 26.885 1.00 27.62 195 GLU A O 1
ATOM 1464 N N . SER A 1 196 ? 14.541 15.870 27.386 1.00 28.05 196 SER A N 1
ATOM 1465 C CA . SER A 1 196 ? 13.425 15.997 26.452 1.00 28.05 196 SER A CA 1
ATOM 1466 C C . SER A 1 196 ? 13.746 16.774 25.173 1.00 28.05 196 SER A C 1
ATOM 1468 O O . SER A 1 196 ? 14.606 17.644 25.213 1.00 28.05 196 SER A O 1
ATOM 1470 N N . ALA A 1 197 ? 12.913 16.641 24.132 1.00 26.97 197 ALA A N 1
ATOM 1471 C CA . ALA A 1 197 ? 12.279 17.793 23.465 1.00 26.97 197 ALA A CA 1
ATOM 1472 C C . ALA A 1 197 ? 11.249 17.350 22.414 1.00 26.97 197 ALA A C 1
ATOM 1474 O O . ALA A 1 197 ? 11.449 16.399 21.662 1.00 26.97 197 ALA A O 1
ATOM 1475 N N . ALA A 1 198 ? 10.141 18.085 22.389 1.00 27.75 198 ALA A N 1
ATOM 1476 C CA . ALA A 1 198 ? 8.999 17.939 21.504 1.00 27.75 198 ALA A CA 1
ATOM 1477 C C . ALA A 1 198 ? 9.244 18.562 20.118 1.00 27.75 198 ALA A C 1
ATOM 1479 O O . ALA A 1 198 ? 9.909 19.588 20.005 1.00 27.75 198 ALA A O 1
ATOM 1480 N N . PHE A 1 199 ? 8.603 18.005 19.088 1.00 25.75 199 PHE A N 1
ATOM 1481 C CA . PHE A 1 199 ? 8.356 18.688 17.817 1.00 25.75 199 PHE A CA 1
ATOM 1482 C C . PHE A 1 199 ? 6.863 18.607 17.494 1.00 25.75 199 PHE A C 1
ATOM 1484 O O . PHE A 1 199 ? 6.316 17.525 17.289 1.00 25.75 199 PHE A O 1
ATOM 1491 N N . GLY A 1 200 ? 6.203 19.766 17.501 1.00 27.12 200 GLY A N 1
ATOM 1492 C CA . GLY A 1 200 ? 4.830 19.927 17.037 1.00 27.12 200 GLY A CA 1
ATOM 1493 C C . GLY A 1 200 ? 4.790 20.016 15.515 1.00 27.12 200 GLY A C 1
ATOM 1494 O O . GLY A 1 200 ? 5.587 20.737 14.917 1.00 27.12 200 GLY A O 1
ATOM 1495 N N . ILE A 1 201 ? 3.859 19.291 14.895 1.00 27.84 201 ILE A N 1
ATOM 1496 C CA . ILE A 1 201 ? 3.516 19.446 13.481 1.00 27.84 201 ILE A CA 1
ATOM 1497 C C . ILE A 1 201 ? 1.992 19.507 13.367 1.00 27.84 201 ILE A C 1
ATOM 1499 O O . ILE A 1 201 ? 1.275 18.637 13.859 1.00 27.84 201 ILE A O 1
ATOM 1503 N N . ASP A 1 202 ? 1.544 20.585 12.734 1.00 27.70 202 ASP A N 1
ATOM 1504 C CA . ASP A 1 202 ? 0.168 20.938 12.408 1.00 27.70 202 ASP A CA 1
ATOM 1505 C C . ASP A 1 202 ? -0.432 19.936 11.398 1.00 27.70 202 ASP A C 1
ATOM 1507 O O . ASP A 1 202 ? 0.159 19.658 10.352 1.00 27.70 202 ASP A O 1
ATOM 1511 N N . ASN A 1 203 ? -1.589 19.355 11.731 1.00 26.77 203 ASN A N 1
ATOM 1512 C CA . ASN A 1 203 ? -2.266 18.306 10.963 1.00 26.77 203 ASN A CA 1
ATOM 1513 C C . ASN A 1 203 ? -3.629 18.816 10.486 1.00 26.77 203 ASN A C 1
ATOM 1515 O O . ASN A 1 203 ? -4.613 18.768 11.224 1.00 26.77 203 ASN A O 1
ATOM 1519 N N . THR A 1 204 ? -3.725 19.206 9.217 1.00 27.11 204 THR A N 1
ATOM 1520 C CA . THR A 1 204 ? -5.016 19.401 8.547 1.00 27.11 204 THR A CA 1
ATOM 1521 C C . THR A 1 204 ? -5.091 18.530 7.292 1.00 27.11 204 THR A C 1
ATOM 1523 O O . THR A 1 204 ? -4.636 18.898 6.216 1.00 27.11 204 THR A O 1
ATOM 1526 N N . TYR A 1 205 ? -5.688 17.340 7.420 1.00 32.31 205 TYR A N 1
ATOM 1527 C CA . TYR A 1 205 ? -6.197 16.568 6.281 1.00 32.31 205 TYR A CA 1
ATOM 1528 C C . TYR A 1 205 ? -7.678 16.263 6.513 1.00 32.31 205 TYR A C 1
ATOM 1530 O O . TYR A 1 205 ? -8.065 15.639 7.497 1.00 32.31 205 TYR A O 1
ATOM 1538 N N . GLN A 1 206 ? -8.504 16.783 5.608 1.00 30.14 206 GLN A N 1
ATOM 1539 C CA . GLN A 1 206 ? -9.963 16.763 5.660 1.00 30.14 206 GLN A CA 1
ATOM 1540 C C . GLN A 1 206 ? -10.506 15.359 5.350 1.00 30.14 206 GLN A C 1
ATOM 1542 O O . GLN A 1 206 ? -10.400 14.877 4.222 1.00 30.14 206 GLN A O 1
ATOM 1547 N N . LEU A 1 207 ? -11.130 14.722 6.344 1.00 30.69 207 LEU A N 1
ATOM 1548 C CA . LEU A 1 207 ? -11.957 13.527 6.174 1.00 30.69 207 LEU A CA 1
ATOM 1549 C C . LEU A 1 207 ? -13.279 13.927 5.502 1.00 30.69 207 LEU A C 1
ATOM 1551 O O . LEU A 1 207 ? -14.112 14.593 6.115 1.00 30.69 207 LEU A O 1
ATOM 1555 N N . ARG A 1 208 ? -13.513 13.506 4.254 1.00 30.50 208 ARG A N 1
ATOM 1556 C CA . ARG A 1 208 ? -14.856 13.597 3.659 1.00 30.50 208 ARG A CA 1
ATOM 1557 C C . ARG A 1 208 ? -15.696 12.412 4.133 1.00 30.50 208 ARG A C 1
ATOM 1559 O O . ARG A 1 208 ? -15.460 11.281 3.722 1.00 30.50 208 ARG A O 1
ATOM 1566 N N . LYS A 1 209 ? -16.679 12.683 4.995 1.00 27.70 209 LYS A N 1
ATOM 1567 C CA . LYS A 1 209 ? -17.785 11.762 5.294 1.00 27.70 209 LYS A CA 1
ATOM 1568 C C . LYS A 1 209 ? -18.864 11.962 4.228 1.00 27.70 209 LYS A C 1
ATOM 1570 O O . LYS A 1 209 ? -19.440 13.043 4.150 1.00 27.70 209 LYS A O 1
ATOM 1575 N N . SER A 1 210 ? -19.127 10.944 3.418 1.00 32.59 210 SER A N 1
ATOM 1576 C CA . SER A 1 210 ? -20.296 10.920 2.536 1.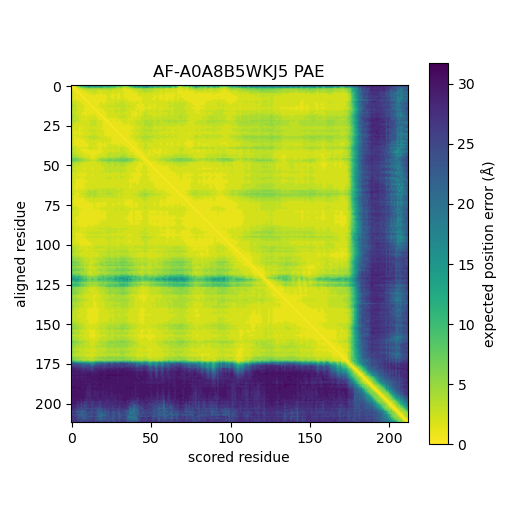00 32.59 210 SER A CA 1
ATOM 1577 C C . SER A 1 210 ? -21.435 10.243 3.293 1.00 32.59 210 SER A C 1
ATOM 1579 O O . SER A 1 210 ? -21.356 9.050 3.568 1.00 32.59 210 SER A O 1
ATOM 1581 N N . TYR A 1 211 ? -22.455 11.013 3.668 1.00 31.05 211 TYR A N 1
ATOM 1582 C CA . TYR A 1 211 ? -23.741 10.477 4.107 1.00 31.05 211 TYR A CA 1
ATOM 1583 C C . TYR A 1 211 ? -24.672 10.413 2.898 1.00 31.05 211 TYR A C 1
ATOM 1585 O O . TYR A 1 211 ? -24.972 11.455 2.316 1.00 31.05 211 TYR A O 1
ATOM 1593 N N . THR A 1 212 ? -25.135 9.211 2.572 1.00 42.72 212 THR A N 1
ATOM 1594 C CA . THR A 1 212 ? -26.417 8.936 1.905 1.00 42.72 212 THR A CA 1
ATOM 1595 C C . THR A 1 212 ? -26.910 7.591 2.389 1.00 42.72 212 THR A C 1
ATOM 1597 O O . THR A 1 212 ? -26.081 6.654 2.346 1.00 42.72 212 THR A O 1
#

Solvent-accessible surface area (backbone atoms only — not comparable to full-atom values): 12344 Å² total; per-residue (Å²): 132,82,52,40,29,30,40,39,32,40,35,41,79,49,57,48,70,45,41,78,70,57,52,67,67,60,51,51,54,45,42,76,71,62,35,56,76,45,56,50,82,69,65,46,24,52,94,56,37,51,66,56,30,61,61,50,48,54,54,50,52,54,53,46,10,74,72,17,84,62,54,19,26,31,31,35,13,30,36,45,13,3,23,50,23,47,32,42,56,72,73,40,88,44,43,76,46,66,45,54,44,80,38,53,46,51,61,78,37,66,79,48,56,35,56,31,69,73,47,57,75,45,83,90,61,85,87,68,59,69,86,76,53,48,76,87,48,55,69,65,56,43,50,49,42,50,45,51,23,37,40,65,14,40,42,50,41,61,33,43,72,65,42,58,69,63,42,42,68,68,8,53,68,47,51,59,71,80,62,76,68,75,87,67,87,76,83,91,81,87,90,82,90,84,92,84,86,88,82,90,79,90,84,87,79,88,81,84,80,86,88,129

Nearest PDB structures (foldseek):
  3h04-assembly1_A  TM=7.947E-01  e=1.878E-06  Staphylococcus aureus subsp. aureus Mu50
  4q3o-assembly4_H  TM=6.320E-01  e=3.738E-03  unidentified
  1ex9-assembly1_A  TM=4.347E-01  e=4.340E-04  Pseudomonas aeruginosa
  3d7r-assembly2_B  TM=4.741E-01  e=5.041E-03  Staphylococcus aureus subsp. aureus USA300_TCH1516
  6z1p-assembly1_BK  TM=4.650E-01  e=8.383E-02  Tetrahymena thermophila SB210

Foldseek 3Di:
DFDAAEEEEEDQLLLDDDLPNPPVVNVVVVVVVVHNYDYDDAHGLFVHAPVSRLVVVLVVQCVSLVVTPNSAYAYEYEAVSLCSQLLCVLPPPRHPYGHRHNYAQACPPPQLQDADPVLLPDDDQVPPDLNPDHPPDDPVNSVSNVSVCNRHSNSCCSRHVNPNVVRLCSRSVNVVVVPPPPPPDDDDDDDDDDDDDDDDDDDDDDDDDDDD